Protein AF-A0A8T4L9F0-F1 (afdb_monomer_lite)

Radius of gyration: 30.94 Å; chains: 1; bounding box: 92×35×83 Å

Foldseek 3Di:
DVVVVVVVVVVVVVVVVPPPDPVVVVVVPVPCDVVVVVVVQPPDPDDDPPWDDDRSHTAGDPPNPRDHVVVVVDPDDPPPPPDPDPDPPPPPDPPPDDLLNQFDWQDLVRCVQQADPPDDPDRFPTKTKRPQDPCVPHQVQFFPQWGKDFCQDLPFLFFGKIKTFHWDDQPDQDDDPAQPDDPVRRGGGPQWDWDPVQFFRGAPGPDDGTGGMTMIGGPPRCSPPDCSRPCVDPQKGWRRGPDRMTMITHD

Structure (mmCIF, N/CA/C/O backbone):
data_AF-A0A8T4L9F0-F1
#
_entry.id   AF-A0A8T4L9F0-F1
#
loop_
_atom_site.group_PDB
_atom_site.id
_atom_site.type_symbol
_atom_site.label_atom_id
_atom_site.label_alt_id
_atom_site.label_comp_id
_atom_site.label_asym_id
_atom_site.label_entity_id
_atom_site.label_seq_id
_atom_site.pdbx_PDB_ins_code
_atom_site.Cartn_x
_atom_site.Cartn_y
_atom_site.Cartn_z
_atom_site.occupancy
_atom_site.B_iso_or_equiv
_atom_site.auth_seq_id
_atom_site.auth_comp_id
_atom_site.auth_asym_id
_atom_site.auth_atom_id
_atom_site.pdbx_PDB_model_num
ATOM 1 N N . MET A 1 1 ? 10.392 20.714 58.424 1.00 58.84 1 MET A N 1
ATOM 2 C CA . MET A 1 1 ? 10.832 19.542 57.625 1.00 58.84 1 MET A CA 1
ATOM 3 C C . MET A 1 1 ? 9.994 18.275 57.848 1.00 58.84 1 MET A C 1
ATOM 5 O O . MET A 1 1 ? 9.667 17.643 56.859 1.00 58.84 1 MET A O 1
ATOM 9 N N . LYS A 1 2 ? 9.561 17.915 59.072 1.00 61.78 2 LYS A N 1
ATOM 10 C CA . LYS A 1 2 ? 8.758 16.688 59.313 1.00 61.78 2 LYS A CA 1
ATOM 11 C C . LYS A 1 2 ? 7.374 16.626 58.626 1.00 61.78 2 LYS A C 1
ATOM 13 O O . LYS A 1 2 ? 6.950 15.537 58.265 1.00 61.78 2 LYS A O 1
ATOM 18 N N . GLN A 1 3 ? 6.690 17.753 58.398 1.00 66.44 3 GLN A N 1
ATOM 19 C CA . GLN A 1 3 ? 5.348 17.763 57.776 1.00 66.44 3 GLN A CA 1
ATOM 20 C C . GLN A 1 3 ? 5.339 17.428 56.274 1.00 66.44 3 GLN A C 1
ATOM 22 O O . GLN A 1 3 ? 4.392 16.816 55.795 1.00 66.44 3 GLN A O 1
ATOM 27 N N . TRP A 1 4 ? 6.400 17.764 55.537 1.00 82.50 4 TRP A N 1
ATOM 28 C CA . TRP A 1 4 ? 6.460 17.534 54.087 1.00 82.50 4 TRP A CA 1
ATOM 29 C C . TRP A 1 4 ? 6.700 16.062 53.723 1.00 82.50 4 TRP A C 1
ATOM 31 O O . TRP A 1 4 ? 6.259 15.605 52.674 1.00 82.50 4 TRP A O 1
ATOM 41 N N . VAL A 1 5 ? 7.321 15.295 54.626 1.00 81.62 5 VAL A N 1
ATOM 42 C CA . VAL A 1 5 ? 7.576 13.858 54.431 1.00 81.62 5 VAL A CA 1
ATOM 43 C C . VAL A 1 5 ? 6.277 13.047 54.485 1.00 81.62 5 VAL A C 1
ATOM 45 O O . VAL A 1 5 ? 6.096 12.127 53.693 1.00 81.62 5 VAL A O 1
ATOM 48 N N . ALA A 1 6 ? 5.339 13.415 55.365 1.00 81.50 6 ALA A N 1
ATOM 49 C CA . ALA A 1 6 ? 4.055 12.721 55.484 1.00 81.50 6 ALA A CA 1
ATOM 50 C C . ALA A 1 6 ? 3.149 12.952 54.261 1.00 81.50 6 ALA A C 1
ATOM 52 O O . ALA A 1 6 ? 2.509 12.018 53.784 1.00 81.50 6 ALA A O 1
ATOM 53 N N . VAL A 1 7 ? 3.141 14.175 53.717 1.00 86.44 7 VAL A N 1
ATOM 54 C CA . VAL A 1 7 ? 2.370 14.503 52.505 1.00 86.44 7 VAL A CA 1
ATOM 55 C C . VAL A 1 7 ? 2.953 13.792 51.283 1.00 86.44 7 VAL A C 1
ATOM 57 O O . VAL A 1 7 ? 2.203 13.223 50.494 1.00 86.44 7 VAL A O 1
ATOM 60 N N . GLY A 1 8 ? 4.285 13.742 51.164 1.00 86.12 8 GLY A N 1
ATOM 61 C CA . GLY A 1 8 ? 4.954 13.022 50.077 1.00 86.12 8 GLY A CA 1
ATOM 62 C C . GLY A 1 8 ? 4.639 11.524 50.065 1.00 86.12 8 GLY A C 1
ATOM 63 O O . GLY A 1 8 ? 4.362 10.967 49.005 1.00 86.12 8 GLY A O 1
ATOM 64 N N . LEU A 1 9 ? 4.606 10.877 51.235 1.00 85.31 9 LEU A N 1
ATOM 65 C CA . LEU A 1 9 ? 4.303 9.447 51.336 1.00 85.31 9 LEU A CA 1
ATOM 66 C C . LEU A 1 9 ? 2.839 9.133 50.976 1.00 85.31 9 LEU A C 1
ATOM 68 O O . LEU A 1 9 ? 2.567 8.124 50.332 1.00 85.31 9 LEU A O 1
ATOM 72 N N . LEU A 1 10 ? 1.898 10.006 51.352 1.00 83.44 10 LEU A N 1
ATOM 73 C CA . LEU A 1 10 ? 0.474 9.804 51.077 1.00 83.44 10 LEU A CA 1
ATOM 74 C C . LEU A 1 10 ? 0.148 9.960 49.583 1.00 83.44 10 LEU A C 1
ATOM 76 O O . LEU A 1 10 ? -0.609 9.162 49.036 1.00 83.44 10 LEU A O 1
ATOM 80 N N . VAL A 1 11 ? 0.774 10.926 48.902 1.00 81.56 11 VAL A N 1
ATOM 81 C CA . VAL A 1 11 ? 0.642 11.089 47.443 1.00 81.56 11 VAL A CA 1
ATOM 82 C C . VAL A 1 11 ? 1.241 9.890 46.704 1.00 81.56 11 VAL A C 1
ATOM 84 O O . VAL A 1 11 ? 0.643 9.400 45.749 1.00 81.56 11 VAL A O 1
ATOM 87 N N . LEU A 1 12 ? 2.368 9.353 47.184 1.00 80.19 12 LEU A N 1
ATOM 88 C CA . LEU A 1 12 ? 2.993 8.163 46.606 1.00 80.19 12 LEU A CA 1
ATOM 89 C C . LEU A 1 12 ? 2.055 6.939 46.666 1.00 80.19 12 LEU A C 1
ATOM 91 O O . LEU A 1 12 ? 1.904 6.232 45.674 1.00 80.19 12 LEU A O 1
ATOM 95 N N . VAL A 1 13 ? 1.366 6.716 47.791 1.00 79.75 13 VAL A N 1
ATOM 96 C CA . VAL A 1 13 ? 0.426 5.588 47.958 1.00 79.75 13 VAL A CA 1
ATOM 97 C C . VAL A 1 13 ? -0.796 5.707 47.036 1.00 79.75 13 VAL A C 1
ATOM 99 O O . VAL A 1 13 ? -1.252 4.696 46.499 1.00 79.75 13 VAL A O 1
ATOM 102 N N . VAL A 1 14 ? -1.300 6.922 46.790 1.00 76.31 14 VAL A N 1
ATOM 103 C CA . VAL A 1 14 ? -2.421 7.149 45.856 1.00 76.31 14 VAL A CA 1
ATOM 104 C C . VAL A 1 14 ? -2.002 6.872 44.408 1.00 76.31 14 VAL A C 1
ATOM 106 O O . VAL A 1 14 ? -2.760 6.251 43.667 1.00 76.31 14 VAL A O 1
ATOM 109 N N . VAL A 1 15 ? -0.777 7.246 44.019 1.00 72.56 15 VAL A N 1
ATOM 110 C CA . VAL A 1 15 ? -0.252 6.982 42.666 1.00 72.56 15 VAL A CA 1
ATOM 111 C C . VAL A 1 15 ? 0.002 5.486 42.440 1.00 72.56 15 VAL A C 1
ATOM 113 O O . VAL A 1 15 ? -0.321 4.974 41.372 1.00 72.56 15 VAL A O 1
ATOM 116 N N . PHE A 1 16 ? 0.488 4.748 43.446 1.00 66.69 16 PHE A N 1
ATOM 117 C CA . PHE A 1 16 ? 0.688 3.296 43.321 1.00 66.69 16 PHE A CA 1
ATOM 118 C C . PHE A 1 16 ? -0.612 2.475 43.383 1.00 66.69 16 PHE A C 1
ATOM 120 O O . PHE A 1 16 ? -0.648 1.365 42.856 1.00 66.69 16 PHE A O 1
ATOM 127 N N . SER A 1 17 ? -1.695 3.011 43.955 1.00 67.31 17 SER A N 1
ATOM 128 C CA . SER A 1 17 ? -2.994 2.317 44.020 1.00 67.31 17 SER A CA 1
ATOM 129 C C . SER A 1 17 ? -3.840 2.464 42.741 1.00 67.31 17 SER A C 1
ATOM 131 O O . SER A 1 17 ? -4.848 1.778 42.595 1.00 67.31 17 SER A O 1
ATOM 133 N N . GLY A 1 18 ? -3.439 3.336 41.806 1.00 58.41 18 GLY A N 1
ATOM 134 C CA . GLY A 1 18 ? -4.152 3.610 40.549 1.00 58.41 18 GLY A CA 1
ATOM 135 C C . GLY A 1 18 ? -3.811 2.689 39.368 1.00 58.41 18 GLY A C 1
ATOM 136 O O . GLY A 1 18 ? -4.425 2.819 38.314 1.00 58.41 18 GLY A O 1
ATOM 137 N N . CYS A 1 19 ? -2.874 1.748 39.520 1.00 64.12 19 CYS A N 1
ATOM 138 C CA . CYS A 1 19 ? -2.467 0.806 38.462 1.00 64.12 19 CYS A CA 1
ATOM 139 C C . CYS A 1 19 ? -3.202 -0.550 38.524 1.00 64.12 19 CYS A C 1
ATOM 141 O O . CYS A 1 19 ? -2.641 -1.579 38.147 1.00 64.12 19 CYS A O 1
ATOM 143 N N . LEU A 1 20 ? -4.444 -0.585 39.015 1.00 54.84 20 LEU A N 1
ATOM 144 C CA . LEU A 1 20 ? -5.273 -1.792 38.976 1.00 54.84 20 LEU A CA 1
ATOM 145 C C . LEU A 1 20 ? -5.986 -1.910 37.613 1.00 54.84 20 LEU A C 1
ATOM 147 O O . LEU A 1 20 ? -6.993 -1.255 37.370 1.00 54.84 20 LEU A O 1
ATOM 151 N N . ASP A 1 21 ? -5.453 -2.783 36.750 1.00 60.03 21 ASP A N 1
ATOM 152 C CA . ASP A 1 21 ? -6.197 -3.629 35.793 1.00 60.03 21 ASP A CA 1
ATOM 153 C C . ASP A 1 21 ? -7.186 -2.934 34.814 1.00 60.03 21 ASP A C 1
ATOM 155 O O . ASP A 1 21 ? -8.284 -3.434 34.547 1.00 60.03 21 ASP A O 1
ATOM 159 N N . VAL A 1 22 ? -6.795 -1.821 34.183 1.00 60.41 22 VAL A N 1
ATOM 160 C CA . VAL A 1 22 ? -7.568 -1.224 33.064 1.00 60.41 22 VAL A CA 1
ATOM 161 C C . VAL A 1 22 ? -7.724 -2.169 31.857 1.00 60.41 22 VAL A C 1
ATOM 163 O O . VAL A 1 22 ? -8.730 -2.102 31.149 1.00 60.41 22 VAL A O 1
ATOM 166 N N . ASP A 1 23 ? -6.810 -3.128 31.676 1.00 60.03 23 ASP A N 1
ATOM 167 C CA . ASP A 1 23 ? -6.865 -4.132 30.601 1.00 60.03 23 ASP A CA 1
ATOM 168 C C . ASP A 1 23 ? -8.029 -5.130 30.740 1.00 60.03 23 ASP A C 1
ATOM 170 O O . ASP A 1 23 ? -8.500 -5.691 29.746 1.00 60.03 23 ASP A O 1
ATOM 174 N N . LYS A 1 24 ? -8.554 -5.346 31.954 1.00 57.75 24 LYS A N 1
ATOM 175 C CA . LYS A 1 24 ? -9.701 -6.249 32.164 1.00 57.75 24 LYS A CA 1
ATOM 176 C C . LYS A 1 24 ? -11.043 -5.578 31.887 1.00 57.75 24 LYS A C 1
ATOM 178 O O . LYS A 1 24 ? -11.965 -6.257 31.439 1.00 57.75 24 LYS A O 1
ATOM 183 N N . ALA A 1 25 ? -11.154 -4.267 32.102 1.00 58.00 25 ALA A N 1
ATOM 184 C CA . ALA A 1 25 ? -12.390 -3.527 31.847 1.00 58.00 25 ALA A CA 1
ATOM 185 C C . ALA A 1 25 ? -12.642 -3.310 30.343 1.00 58.00 25 ALA A C 1
ATOM 187 O O . ALA A 1 25 ? -13.787 -3.364 29.894 1.00 58.00 25 ALA A O 1
ATOM 188 N N . LEU A 1 26 ? -11.585 -3.140 29.539 1.00 55.91 26 LEU A N 1
ATOM 189 C CA . LEU A 1 26 ? -11.718 -2.885 28.099 1.00 55.91 26 LEU A CA 1
ATOM 190 C C . LEU A 1 26 ? -12.111 -4.139 27.289 1.00 55.91 26 LEU A C 1
ATOM 192 O O . LEU A 1 26 ? -12.730 -4.031 26.231 1.00 55.91 26 LEU A O 1
ATOM 196 N N . LYS A 1 27 ? -11.829 -5.342 27.809 1.00 55.03 27 LYS A N 1
ATOM 197 C CA . LYS A 1 27 ? -12.133 -6.626 27.150 1.00 55.03 27 LYS A CA 1
ATOM 198 C C . LYS A 1 27 ? -13.634 -6.946 27.057 1.00 55.03 27 LYS A C 1
ATOM 200 O O . LYS A 1 27 ? -14.022 -7.831 26.303 1.00 55.03 27 LYS A O 1
ATOM 205 N N . ILE A 1 28 ? -14.483 -6.232 27.798 1.00 59.56 28 ILE A N 1
ATOM 206 C CA . ILE A 1 28 ? -15.937 -6.457 27.796 1.00 59.56 28 ILE A CA 1
ATOM 207 C C . ILE A 1 28 ? -16.609 -5.800 26.576 1.00 59.56 28 ILE A C 1
ATOM 209 O O . ILE A 1 28 ? -17.645 -6.277 26.124 1.00 59.56 28 ILE A O 1
ATOM 213 N N . ILE A 1 29 ? -16.015 -4.752 25.992 1.00 58.91 29 ILE A N 1
ATOM 214 C CA . ILE A 1 29 ? -16.649 -3.980 24.906 1.00 58.91 29 ILE A CA 1
ATOM 215 C C . ILE A 1 29 ? -16.264 -4.517 23.516 1.00 58.91 29 ILE A C 1
ATOM 217 O O . ILE A 1 29 ? -17.073 -4.480 22.595 1.00 58.91 29 ILE A O 1
ATOM 221 N N . SER A 1 30 ? -15.072 -5.098 23.358 1.00 60.50 30 SER A N 1
ATOM 222 C CA . SER A 1 30 ? -14.595 -5.646 22.075 1.00 60.50 30 SER A CA 1
ATOM 223 C C . SER A 1 30 ? -15.119 -7.050 21.740 1.00 60.50 30 SER A C 1
ATOM 225 O O . SER A 1 30 ? -14.813 -7.582 20.676 1.00 60.50 30 SER A O 1
ATOM 227 N N . GLY A 1 31 ? -15.912 -7.656 22.630 1.00 58.31 31 GLY A N 1
ATOM 228 C CA . GLY A 1 31 ? -16.513 -8.978 22.432 1.00 58.31 31 GLY A CA 1
ATOM 229 C C . GLY A 1 31 ? -17.863 -8.977 21.708 1.00 58.31 31 GLY A C 1
ATOM 230 O O . GLY A 1 31 ? -18.417 -10.052 21.494 1.00 58.31 31 GLY A O 1
ATOM 231 N N . VAL A 1 32 ? -18.409 -7.810 21.344 1.00 63.47 32 VAL A N 1
ATOM 232 C CA . VAL A 1 32 ? -19.666 -7.735 20.584 1.00 63.47 32 VAL A CA 1
ATOM 233 C C . VAL A 1 32 ? -19.371 -8.054 19.121 1.00 63.47 32 VAL A C 1
ATOM 235 O O . VAL A 1 32 ? -18.914 -7.212 18.356 1.00 63.47 32 VAL A O 1
ATOM 238 N N . SER A 1 33 ? -19.604 -9.309 18.752 1.00 70.31 33 SER A N 1
ATOM 239 C CA . SER A 1 33 ? -19.525 -9.803 17.378 1.00 70.31 33 SER A CA 1
ATOM 240 C C . SER A 1 33 ? -20.600 -9.139 16.507 1.00 70.31 33 SER A C 1
ATOM 242 O O . SER A 1 33 ? -21.734 -8.965 16.956 1.00 70.31 33 SER A O 1
ATOM 244 N N . ASP A 1 34 ? -20.310 -8.860 15.231 1.00 71.31 34 ASP A N 1
ATOM 245 C CA . ASP A 1 34 ? -21.313 -8.409 14.240 1.00 71.31 34 ASP A CA 1
ATOM 246 C C . ASP A 1 34 ? -22.525 -9.357 14.146 1.00 71.31 34 ASP A C 1
ATOM 248 O O . ASP A 1 34 ? -23.635 -8.975 13.759 1.00 71.31 34 ASP A O 1
ATOM 252 N N . THR A 1 35 ? -22.334 -10.611 14.560 1.00 70.50 35 THR A N 1
ATOM 253 C CA . THR A 1 35 ? -23.393 -11.620 14.660 1.00 70.50 35 THR A CA 1
ATOM 254 C C . THR A 1 35 ? -24.406 -11.282 15.763 1.00 70.50 35 THR A C 1
ATOM 256 O O . THR A 1 35 ? -25.602 -11.529 15.598 1.00 70.50 35 THR A O 1
ATOM 259 N N . ASP A 1 36 ? -23.965 -10.655 16.857 1.00 71.38 36 ASP A N 1
ATOM 260 C CA . ASP A 1 36 ? -24.835 -10.208 17.949 1.00 71.38 36 ASP A CA 1
ATOM 261 C C . ASP A 1 36 ? -25.560 -8.900 17.607 1.00 71.38 36 ASP A C 1
ATOM 263 O O . ASP A 1 36 ? -26.723 -8.736 17.972 1.00 71.38 36 ASP A O 1
ATOM 267 N N . VAL A 1 37 ? -24.962 -8.019 16.796 1.00 71.75 37 VAL A N 1
ATOM 268 C CA . VAL A 1 37 ? -25.650 -6.823 16.270 1.00 71.75 37 VAL A CA 1
ATOM 269 C C . VAL A 1 37 ? -26.784 -7.215 15.310 1.00 71.75 37 VAL A C 1
ATOM 271 O O . VAL A 1 37 ? -27.884 -6.655 15.378 1.00 71.75 37 VAL A O 1
ATOM 274 N N . LYS A 1 38 ? -26.584 -8.242 14.468 1.00 70.12 38 LYS A N 1
ATOM 275 C CA . LYS A 1 38 ? -27.662 -8.835 13.651 1.00 70.12 38 LYS A CA 1
ATOM 276 C C . LYS A 1 38 ? -28.733 -9.524 14.499 1.00 70.12 38 LYS A C 1
ATOM 278 O O . LYS A 1 38 ? -29.914 -9.419 14.173 1.00 70.12 38 LYS A O 1
ATOM 283 N N . ARG A 1 39 ? -28.377 -10.175 15.613 1.00 67.12 39 ARG A N 1
ATOM 284 C CA . ARG A 1 39 ? -29.365 -10.723 16.564 1.00 67.12 39 ARG A CA 1
ATOM 285 C C . ARG A 1 39 ? -30.175 -9.640 17.273 1.00 67.12 39 ARG A C 1
ATOM 287 O O . ARG A 1 39 ? -31.370 -9.833 17.429 1.00 67.12 39 ARG A O 1
ATOM 294 N N . ILE A 1 40 ? -29.575 -8.513 17.658 1.00 68.62 40 ILE A N 1
ATOM 295 C CA . ILE A 1 40 ? -30.288 -7.424 18.351 1.00 68.62 40 ILE A CA 1
ATOM 296 C C . ILE A 1 40 ? -31.166 -6.618 17.375 1.00 68.62 40 ILE A C 1
ATOM 298 O O . ILE A 1 40 ? -32.288 -6.267 17.716 1.00 68.62 40 ILE A O 1
ATOM 302 N N . SER A 1 41 ? -30.726 -6.389 16.134 1.00 64.25 41 SER A N 1
ATOM 303 C CA . SER A 1 41 ? -31.546 -5.711 15.104 1.00 64.25 41 SER A CA 1
ATOM 304 C C . SER A 1 41 ? -32.667 -6.588 14.529 1.00 64.25 41 SER A C 1
ATOM 306 O O . SER A 1 41 ? -33.691 -6.085 14.064 1.00 64.25 41 SER A O 1
ATOM 308 N N . SER A 1 42 ? -32.505 -7.912 14.585 1.00 61.69 42 SER A N 1
ATOM 309 C CA . SER A 1 42 ? -33.571 -8.875 14.290 1.00 61.69 42 SER A CA 1
ATOM 310 C C . SER A 1 42 ? -34.410 -9.241 15.515 1.00 61.69 42 SER A C 1
ATOM 312 O O . SER A 1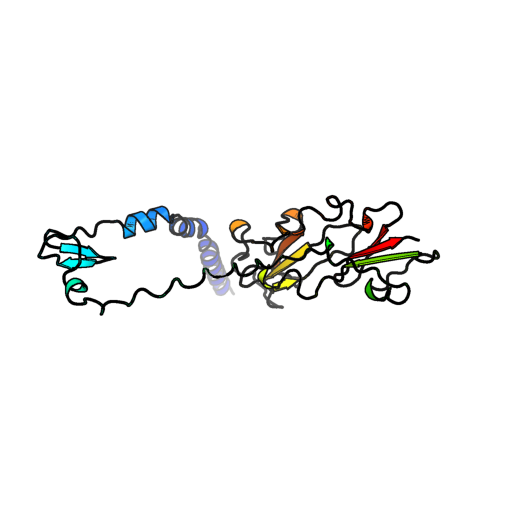 42 ? -35.423 -9.925 15.346 1.00 61.69 42 SER A O 1
ATOM 314 N N . ALA A 1 43 ? -34.047 -8.758 16.714 1.00 62.34 43 ALA A N 1
ATOM 315 C CA . ALA A 1 43 ? -34.806 -8.966 17.938 1.00 62.34 43 ALA A CA 1
ATOM 316 C C . ALA A 1 43 ? -36.100 -8.137 17.918 1.00 62.34 43 ALA A C 1
ATOM 318 O O . ALA A 1 43 ? -36.233 -7.087 18.534 1.00 62.34 43 ALA A O 1
ATOM 319 N N . VAL A 1 44 ? -37.061 -8.706 17.196 1.00 66.31 44 VAL A N 1
ATOM 320 C CA . VAL A 1 44 ? -38.469 -8.799 17.568 1.00 66.31 44 VAL A CA 1
ATOM 321 C C . VAL A 1 44 ? -39.222 -7.470 17.577 1.00 66.31 44 VAL A C 1
ATOM 323 O O . VAL A 1 44 ? -39.854 -7.087 18.555 1.00 66.31 44 VAL A O 1
ATOM 326 N N . ILE A 1 45 ? -39.251 -6.806 16.423 1.00 85.12 45 ILE A N 1
ATOM 327 C CA . ILE A 1 45 ? -40.448 -6.041 16.059 1.00 85.12 45 ILE A CA 1
ATOM 328 C C . ILE A 1 45 ? -41.430 -7.055 15.471 1.00 85.12 45 ILE A C 1
ATOM 330 O O . ILE A 1 45 ? -41.351 -7.395 14.288 1.00 85.12 45 ILE A O 1
ATOM 334 N N . THR A 1 46 ? -42.286 -7.602 16.333 1.00 92.56 46 THR A N 1
ATOM 335 C CA . THR A 1 46 ? -43.448 -8.395 15.923 1.00 92.56 46 THR A CA 1
ATOM 336 C C . THR A 1 46 ? -44.586 -7.425 15.663 1.00 92.56 46 THR A C 1
ATOM 338 O O . THR A 1 46 ? -44.972 -6.674 16.555 1.00 92.56 46 THR A O 1
ATOM 341 N N . CYS A 1 47 ? -45.093 -7.417 14.437 1.00 94.31 47 CYS A N 1
ATOM 342 C CA . CYS A 1 47 ? -46.278 -6.654 14.081 1.00 94.31 47 CYS A CA 1
ATOM 343 C C . CYS A 1 47 ? -47.480 -7.595 14.161 1.00 94.31 47 CYS A C 1
ATOM 345 O O . CYS A 1 47 ? -47.483 -8.637 13.504 1.00 94.31 47 CYS A O 1
ATOM 347 N N . ASP A 1 48 ? -48.468 -7.255 14.985 1.00 96.69 48 ASP A N 1
ATOM 348 C CA . ASP A 1 48 ? -49.735 -7.981 15.010 1.00 96.69 48 ASP A CA 1
ATOM 349 C C . ASP A 1 48 ? -50.545 -7.630 13.761 1.00 96.69 48 ASP A C 1
ATOM 351 O O . ASP A 1 48 ? -50.559 -6.479 13.317 1.00 96.69 48 ASP A O 1
ATOM 355 N N . ALA A 1 49 ? -51.242 -8.612 13.188 1.00 94.62 49 ALA A N 1
ATOM 356 C CA . ALA A 1 49 ? -52.135 -8.365 12.059 1.00 94.62 49 ALA A CA 1
ATOM 357 C C . ALA A 1 49 ? -53.162 -7.264 12.419 1.00 94.62 49 ALA A C 1
ATOM 359 O O . ALA A 1 49 ? -53.707 -7.295 13.527 1.00 94.62 49 ALA A O 1
ATOM 360 N N . PRO A 1 50 ? -53.457 -6.300 11.521 1.00 95.56 50 PRO A N 1
ATOM 361 C CA . PRO A 1 50 ? -53.123 -6.243 10.089 1.00 95.56 50 PRO A CA 1
ATOM 362 C C . PRO A 1 50 ? -51.813 -5.499 9.752 1.00 95.56 50 PRO A C 1
ATOM 364 O O . PRO A 1 50 ? -51.693 -4.925 8.677 1.00 95.56 50 PRO A O 1
ATOM 367 N N . TYR A 1 51 ? -50.838 -5.438 10.658 1.00 96.75 51 TYR A N 1
ATOM 368 C CA . TYR A 1 51 ? -49.577 -4.743 10.404 1.00 96.75 51 TYR A CA 1
ATOM 369 C C . TYR A 1 51 ? -48.469 -5.707 9.953 1.00 96.75 51 TYR A C 1
ATOM 371 O O . TYR A 1 51 ? -48.329 -6.809 10.482 1.00 96.75 51 TYR A O 1
ATOM 379 N N . ILE A 1 52 ? -47.633 -5.268 9.013 1.00 95.19 52 ILE A N 1
ATOM 380 C CA . ILE A 1 52 ? -46.461 -5.985 8.495 1.00 95.19 52 ILE A CA 1
ATOM 381 C C . ILE A 1 52 ? -45.167 -5.246 8.841 1.00 95.19 52 ILE A C 1
ATOM 383 O O . ILE A 1 52 ? -45.156 -4.036 9.068 1.00 95.19 52 ILE A O 1
ATOM 387 N N . LYS A 1 53 ? -44.045 -5.968 8.866 1.00 93.56 53 LYS A N 1
ATOM 388 C CA . LYS A 1 53 ? -42.728 -5.377 9.123 1.00 93.56 53 LYS A CA 1
ATOM 389 C C . LYS A 1 53 ? -42.201 -4.677 7.869 1.00 93.56 53 LYS A C 1
ATOM 391 O O . LYS A 1 53 ? -41.975 -5.334 6.856 1.00 93.56 53 LYS A O 1
ATOM 396 N N . PHE A 1 54 ? -41.912 -3.383 7.975 1.00 91.12 54 PHE A N 1
ATOM 397 C CA . PHE A 1 54 ? -41.272 -2.589 6.928 1.00 91.12 54 PHE A CA 1
ATOM 398 C C . PHE A 1 54 ? -40.047 -1.871 7.511 1.00 91.12 54 PHE A C 1
ATOM 400 O O . PHE A 1 54 ? -40.159 -0.965 8.335 1.00 91.12 54 PHE A O 1
ATOM 407 N N . GLY A 1 55 ? -38.845 -2.330 7.151 1.00 87.62 55 GLY A N 1
ATOM 408 C CA . GLY A 1 55 ? -37.597 -1.841 7.746 1.00 87.62 55 GLY A CA 1
ATOM 409 C C . GLY A 1 55 ? -37.530 -2.080 9.263 1.00 87.62 55 GLY A C 1
ATOM 410 O O . GLY A 1 55 ? -37.476 -3.226 9.719 1.00 87.62 55 GLY A O 1
ATOM 411 N N . ALA A 1 56 ? -37.516 -0.986 10.030 1.00 88.56 56 ALA A N 1
ATOM 412 C CA . ALA A 1 56 ? -37.449 -0.973 11.494 1.00 88.56 56 ALA A CA 1
ATOM 413 C C . ALA A 1 56 ? -38.777 -0.555 12.167 1.00 88.56 56 ALA A C 1
ATOM 415 O O . ALA A 1 56 ? -38.772 -0.174 13.335 1.00 88.56 56 ALA A O 1
ATOM 416 N N . SER A 1 57 ? -39.907 -0.602 11.453 1.00 91.88 57 SER A N 1
ATOM 417 C CA . SER A 1 57 ? -41.236 -0.267 11.984 1.00 91.88 57 SER A CA 1
ATOM 418 C C . SER A 1 57 ? -42.334 -1.200 11.446 1.00 91.88 57 SER A C 1
ATOM 420 O O . SER A 1 57 ? -42.095 -2.036 10.569 1.00 91.88 57 SER A O 1
ATOM 422 N N . CYS A 1 58 ? -43.538 -1.092 12.016 1.00 95.62 58 CYS A N 1
ATOM 423 C CA . CYS A 1 58 ? -44.735 -1.783 11.538 1.00 95.62 58 CYS A CA 1
ATOM 424 C C . CYS A 1 58 ? -45.547 -0.859 10.626 1.00 95.62 58 CYS A C 1
ATOM 426 O O . CYS A 1 58 ? -45.835 0.276 11.008 1.00 95.62 58 CYS A O 1
ATOM 428 N N . CYS A 1 59 ? -45.946 -1.352 9.457 1.00 96.50 59 CYS A N 1
ATOM 429 C CA . CYS A 1 59 ? -46.845 -0.662 8.539 1.00 96.50 59 CYS A CA 1
ATOM 430 C C . CYS A 1 59 ? -48.183 -1.393 8.424 1.00 96.50 59 CYS A C 1
ATOM 432 O O . CYS A 1 59 ? -48.227 -2.612 8.520 1.00 96.50 59 CYS A O 1
ATOM 434 N N . LEU A 1 60 ? -49.268 -0.644 8.243 1.00 96.88 60 LEU A N 1
ATOM 435 C CA . LEU A 1 60 ? -50.604 -1.178 8.015 1.00 96.88 60 LEU A CA 1
ATOM 436 C C . LEU A 1 60 ? -50.714 -1.822 6.622 1.00 96.88 60 LEU A C 1
ATOM 438 O O . LEU A 1 60 ? -50.321 -1.202 5.640 1.00 96.88 60 LEU A O 1
ATOM 442 N N . ASP A 1 61 ? -51.271 -3.028 6.570 1.00 96.62 61 ASP A N 1
ATOM 443 C CA . ASP A 1 61 ? -51.587 -3.801 5.365 1.00 96.62 61 ASP A CA 1
ATOM 444 C C . ASP A 1 61 ? -53.053 -4.251 5.476 1.00 96.62 61 ASP A C 1
ATOM 446 O O . ASP A 1 61 ? -53.376 -5.331 5.985 1.00 96.62 61 ASP A O 1
ATOM 450 N N . LYS A 1 62 ? -53.985 -3.363 5.104 1.00 95.81 62 LYS A N 1
ATOM 451 C CA . LYS A 1 62 ? -55.428 -3.605 5.292 1.00 95.81 62 LYS A CA 1
ATOM 452 C C . LYS A 1 62 ? -55.942 -4.765 4.453 1.00 95.81 62 LYS A C 1
ATOM 454 O O . LYS A 1 62 ? -56.944 -5.376 4.831 1.00 95.81 62 LYS A O 1
ATOM 459 N N . ASN A 1 63 ? -55.326 -5.019 3.303 1.00 94.31 63 ASN A N 1
ATOM 460 C CA . ASN A 1 63 ? -55.776 -6.020 2.339 1.00 94.31 63 ASN A CA 1
ATOM 461 C C . ASN A 1 63 ? -54.978 -7.340 2.418 1.00 94.31 63 ASN A C 1
ATOM 463 O O . ASN A 1 63 ? -55.289 -8.274 1.678 1.00 94.31 63 ASN A O 1
ATOM 467 N N . ALA A 1 64 ? -54.034 -7.445 3.361 1.00 94.75 64 ALA A N 1
ATOM 468 C CA . ALA A 1 64 ? -53.192 -8.610 3.628 1.00 94.75 64 ALA A CA 1
ATOM 469 C C . ALA A 1 64 ? -52.340 -9.057 2.424 1.00 94.75 64 ALA A C 1
ATOM 471 O O . ALA A 1 64 ? -52.063 -10.253 2.261 1.00 94.75 64 ALA A O 1
ATOM 472 N N . ASN A 1 65 ? -51.929 -8.122 1.563 1.00 94.12 65 ASN A N 1
ATOM 473 C CA . ASN A 1 65 ? -51.117 -8.415 0.381 1.00 94.12 65 ASN A CA 1
ATOM 474 C C . ASN A 1 65 ? -49.599 -8.324 0.633 1.00 94.12 65 ASN A C 1
ATOM 476 O O . ASN A 1 65 ? -48.811 -8.593 -0.276 1.00 94.12 65 ASN A O 1
ATOM 480 N N . LYS A 1 66 ? -49.191 -8.026 1.873 1.00 94.06 66 LYS A N 1
ATOM 481 C CA . LYS A 1 66 ? -47.807 -7.824 2.326 1.00 94.06 66 LYS A CA 1
ATOM 482 C C . LYS A 1 66 ? -47.128 -6.587 1.735 1.00 94.06 66 LYS A C 1
ATOM 484 O O . LYS A 1 66 ? -45.898 -6.533 1.695 1.00 94.06 66 LYS A O 1
ATOM 489 N N . ILE A 1 67 ? -47.912 -5.601 1.315 1.00 92.19 67 ILE A N 1
ATOM 490 C CA . ILE A 1 67 ? -47.468 -4.277 0.888 1.00 92.19 67 ILE A CA 1
ATOM 491 C C . ILE A 1 67 ? -47.997 -3.270 1.911 1.00 92.19 67 ILE A C 1
ATOM 493 O O . ILE A 1 67 ? -49.074 -3.416 2.475 1.00 92.19 67 ILE A O 1
ATOM 497 N N . CYS A 1 68 ? -47.185 -2.269 2.218 1.00 94.50 68 CYS A N 1
ATOM 498 C CA . CYS A 1 68 ? -47.573 -1.199 3.119 1.00 94.50 68 CYS A CA 1
ATOM 499 C C . CYS A 1 68 ? -48.643 -0.336 2.423 1.00 94.50 68 CYS A C 1
ATOM 501 O O . CYS A 1 68 ? -48.380 0.172 1.338 1.00 94.50 68 CYS A O 1
ATOM 503 N N . ASP A 1 69 ? -49.821 -0.127 3.028 1.00 92.19 69 ASP A N 1
ATOM 504 C CA . ASP A 1 69 ? -50.937 0.643 2.431 1.00 92.19 69 ASP A CA 1
ATOM 505 C C . ASP A 1 69 ? -50.501 2.050 1.959 1.00 92.19 69 ASP A C 1
ATOM 507 O O . ASP A 1 69 ? -51.087 2.628 1.042 1.00 92.19 69 ASP A O 1
ATOM 511 N N . VAL A 1 70 ? -49.471 2.630 2.596 1.00 89.00 70 VAL A N 1
ATOM 512 C CA . VAL A 1 70 ? -48.909 3.938 2.211 1.00 89.00 70 VAL A CA 1
ATOM 513 C C . VAL A 1 70 ? -48.256 3.909 0.824 1.00 89.00 70 VAL A C 1
ATOM 515 O O . VAL A 1 70 ? -48.264 4.923 0.129 1.00 89.00 70 VAL A O 1
ATOM 518 N N . ASP A 1 71 ? -47.738 2.750 0.416 1.00 87.25 71 ASP A N 1
ATOM 519 C CA . ASP A 1 71 ? -47.055 2.533 -0.858 1.00 87.25 71 ASP A CA 1
ATOM 520 C C . ASP A 1 71 ? -48.050 2.159 -1.970 1.00 87.25 71 ASP A C 1
ATOM 522 O O . ASP A 1 71 ? -47.763 2.355 -3.149 1.00 87.25 71 ASP A O 1
ATOM 526 N N . GLU A 1 72 ? -49.259 1.699 -1.623 1.00 84.94 72 GLU A N 1
ATOM 527 C CA . GLU A 1 72 ? -50.313 1.377 -2.599 1.00 84.94 72 GLU A CA 1
ATOM 528 C C . GLU A 1 72 ? -50.913 2.618 -3.280 1.00 84.94 72 GLU A C 1
ATOM 530 O O . GLU A 1 72 ? -51.473 2.532 -4.373 1.00 84.94 72 GLU A O 1
ATOM 535 N N . GLY A 1 73 ? -50.804 3.788 -2.643 1.00 75.81 73 GLY A N 1
ATOM 536 C CA . GLY A 1 73 ? -51.349 5.051 -3.151 1.00 75.81 73 GLY A CA 1
ATOM 537 C C . GLY A 1 73 ? -50.465 5.755 -4.181 1.00 75.81 73 GLY A C 1
ATOM 538 O O . GLY A 1 73 ? -50.923 6.678 -4.857 1.00 75.81 73 GLY A O 1
ATOM 539 N N . ALA A 1 74 ? -49.212 5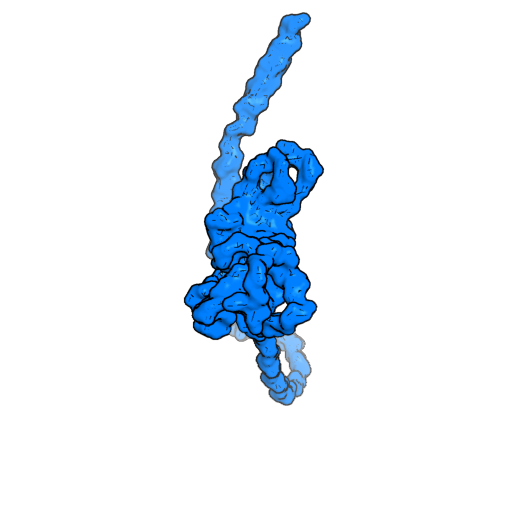.328 -4.324 1.00 60.69 74 ALA A N 1
ATOM 540 C CA . ALA A 1 74 ? -48.282 5.869 -5.297 1.00 60.69 74 ALA A CA 1
ATOM 541 C C . ALA A 1 74 ? -48.094 4.845 -6.411 1.00 60.69 74 ALA A C 1
ATOM 543 O O . ALA A 1 74 ? -47.069 4.178 -6.474 1.00 60.69 74 ALA A O 1
ATOM 544 N N . SER A 1 75 ? -49.067 4.728 -7.321 1.00 56.44 75 SER A N 1
ATOM 545 C CA . SER A 1 75 ? -48.745 4.175 -8.636 1.00 56.44 75 SER A CA 1
ATOM 546 C C . SER A 1 75 ? -47.738 5.145 -9.253 1.00 56.44 75 SER A C 1
ATOM 548 O O . SER A 1 75 ? -48.140 6.267 -9.589 1.00 56.44 75 SER A O 1
ATOM 550 N N . PRO A 1 76 ? -46.446 4.789 -9.400 1.00 63.69 76 PRO A N 1
ATOM 551 C CA . PRO A 1 76 ? -45.586 5.594 -10.242 1.00 63.69 76 PRO A CA 1
ATOM 552 C C . PRO A 1 76 ? -46.274 5.680 -11.615 1.00 63.69 76 PRO A C 1
ATOM 554 O O . PRO A 1 76 ? -46.907 4.702 -12.043 1.00 63.69 76 PRO A O 1
ATOM 557 N N . PRO A 1 77 ? -46.238 6.843 -12.293 1.00 65.56 77 PRO A N 1
ATOM 558 C CA . PRO A 1 77 ? -46.672 6.905 -13.682 1.00 65.56 77 PRO A CA 1
ATOM 559 C C . PRO A 1 77 ? -45.974 5.768 -14.438 1.00 65.56 77 PRO A C 1
ATOM 561 O O . PRO A 1 77 ? -44.834 5.461 -14.081 1.00 65.56 77 PRO A O 1
ATOM 564 N N . PRO A 1 78 ? -46.636 5.121 -15.416 1.00 59.53 78 PRO A N 1
ATOM 565 C CA . PRO A 1 78 ? -46.056 4.009 -16.156 1.00 59.53 78 PRO A CA 1
ATOM 566 C C . PRO A 1 78 ? -44.683 4.449 -16.645 1.00 59.53 78 PRO A C 1
ATOM 568 O O . PRO A 1 78 ? -44.568 5.316 -17.513 1.00 59.53 78 PRO A O 1
ATOM 571 N N . VAL A 1 79 ? -43.649 3.921 -15.992 1.00 53.59 79 VAL A N 1
ATOM 572 C CA . VAL A 1 79 ? -42.269 4.177 -16.357 1.00 53.59 79 VAL A CA 1
ATOM 573 C C . VAL A 1 79 ? -42.161 3.532 -17.720 1.00 53.59 79 VAL A C 1
ATOM 575 O O . VAL A 1 79 ? -42.240 2.310 -17.830 1.00 53.59 79 VAL A O 1
ATOM 578 N N . ALA A 1 80 ? -42.122 4.366 -18.761 1.00 54.19 80 ALA A N 1
ATOM 579 C CA . ALA A 1 80 ? -41.792 3.917 -20.097 1.00 54.19 80 ALA A CA 1
ATOM 580 C C . ALA A 1 80 ? -40.528 3.078 -19.947 1.00 54.19 80 ALA A C 1
ATOM 582 O O . ALA A 1 80 ? -39.527 3.587 -19.443 1.00 54.19 80 ALA A O 1
ATOM 583 N N . GLU A 1 81 ? -40.645 1.792 -20.272 1.00 52.78 81 GLU A N 1
ATOM 584 C CA . GLU A 1 81 ? -39.569 0.817 -20.189 1.00 52.78 81 GLU A CA 1
ATOM 585 C C . GLU A 1 81 ? -38.344 1.458 -20.856 1.00 52.78 81 GLU A C 1
ATOM 587 O O . GLU A 1 81 ? -38.395 1.739 -22.062 1.00 52.78 81 GLU A O 1
ATOM 592 N N . PRO A 1 82 ? -37.308 1.843 -20.083 1.00 53.97 82 PRO A N 1
ATOM 593 C CA . PRO A 1 82 ? -36.150 2.494 -20.657 1.00 53.97 82 PRO A CA 1
ATOM 594 C C . PRO A 1 82 ? -35.579 1.510 -21.664 1.00 53.97 82 PRO A C 1
ATOM 596 O O . PRO A 1 82 ? -35.384 0.337 -21.335 1.00 53.97 82 PRO A O 1
ATOM 599 N N . ALA A 1 83 ? -35.361 1.971 -22.899 1.00 65.69 83 ALA A N 1
ATOM 600 C CA . ALA A 1 83 ? -34.593 1.206 -23.870 1.00 65.69 83 ALA A CA 1
ATOM 601 C C . ALA A 1 83 ? -33.356 0.652 -23.148 1.00 65.69 83 ALA A C 1
ATOM 603 O O . ALA A 1 83 ? -32.758 1.429 -22.397 1.00 65.69 83 ALA A O 1
ATOM 604 N N . PRO A 1 84 ? -33.034 -0.650 -23.308 1.00 62.03 84 PRO A N 1
ATOM 605 C CA . PRO A 1 84 ? -32.019 -1.328 -22.515 1.00 62.03 84 PRO A CA 1
ATOM 606 C C . PRO A 1 84 ? -30.794 -0.436 -22.444 1.00 62.03 84 PRO A C 1
ATOM 608 O O . PRO A 1 84 ? -30.172 -0.135 -23.467 1.00 62.03 84 PRO A O 1
ATOM 611 N N . GLU A 1 85 ? -30.545 0.076 -21.240 1.00 63.53 85 GLU A N 1
ATOM 612 C CA . GLU A 1 85 ? -29.388 0.904 -20.972 1.00 63.53 85 GLU A CA 1
ATOM 613 C C . GLU A 1 85 ? -28.190 0.042 -21.384 1.00 63.53 85 GLU A C 1
ATOM 615 O O . GLU A 1 85 ? -28.142 -1.129 -20.988 1.00 63.53 85 GLU A O 1
ATOM 620 N N . PRO A 1 86 ? -27.316 0.526 -22.288 1.00 68.19 86 PRO A N 1
ATOM 621 C CA . PRO A 1 86 ? -26.199 -0.274 -22.760 1.00 68.19 86 PRO A CA 1
ATOM 622 C C . PRO A 1 86 ? -25.468 -0.782 -21.527 1.00 68.19 86 PRO A C 1
ATOM 624 O O . PRO A 1 86 ? -25.133 0.026 -20.657 1.00 68.19 86 PRO A O 1
ATOM 627 N N . GLU A 1 87 ? -25.294 -2.107 -21.436 1.00 67.94 87 GLU A N 1
ATOM 628 C CA . GLU A 1 87 ? -24.549 -2.709 -20.334 1.00 67.94 87 GLU A CA 1
ATOM 629 C C . GLU A 1 87 ? -23.286 -1.871 -20.139 1.00 67.94 87 GLU A C 1
ATOM 631 O O . GLU A 1 87 ? -22.593 -1.613 -21.138 1.00 67.94 87 GLU A O 1
ATOM 636 N N . PRO A 1 88 ? -23.037 -1.356 -18.916 1.00 65.81 88 PRO A N 1
ATOM 637 C CA . PRO A 1 88 ? -21.892 -0.506 -18.671 1.00 65.81 88 PRO A CA 1
ATOM 638 C C . PRO A 1 88 ? -20.692 -1.272 -19.193 1.00 65.81 88 PRO A C 1
ATOM 640 O O . PRO A 1 88 ? -20.404 -2.383 -18.746 1.00 65.81 88 PRO A O 1
ATOM 643 N N . THR A 1 89 ? -20.068 -0.708 -20.229 1.00 67.88 89 THR A N 1
ATOM 644 C CA . THR A 1 89 ? -18.864 -1.290 -20.803 1.00 67.88 89 THR A CA 1
ATOM 645 C C . THR A 1 89 ? -17.926 -1.428 -19.621 1.00 67.88 89 THR A C 1
ATOM 647 O O . THR A 1 89 ? -17.734 -0.406 -18.956 1.00 67.88 89 THR A O 1
ATOM 650 N N . PRO A 1 90 ? -17.461 -2.646 -19.284 1.00 69.81 90 PRO A N 1
ATOM 651 C CA . PRO A 1 90 ? -16.700 -2.861 -18.068 1.00 69.81 90 PRO A CA 1
ATOM 652 C C . PRO A 1 90 ? -15.609 -1.806 -18.039 1.00 69.81 90 PRO A C 1
ATOM 654 O O . PRO A 1 90 ? -14.793 -1.734 -18.964 1.00 69.81 90 PRO A O 1
ATOM 657 N N . GLU A 1 91 ? -15.698 -0.914 -17.048 1.00 66.00 91 GLU A N 1
ATOM 658 C CA . GLU A 1 91 ? -14.677 0.094 -16.825 1.00 66.00 91 GLU A CA 1
ATOM 659 C C . GLU A 1 91 ? -13.381 -0.704 -16.737 1.00 66.00 91 GLU A C 1
ATOM 661 O O . GLU A 1 91 ? -13.339 -1.655 -15.948 1.00 66.00 91 GLU A O 1
ATOM 666 N N . PRO A 1 92 ? -12.408 -0.458 -17.634 1.00 61.97 92 PRO A N 1
ATOM 667 C CA . PRO A 1 92 ? -11.234 -1.302 -17.712 1.00 61.97 92 PRO A CA 1
ATOM 668 C C . PRO A 1 92 ? -10.644 -1.341 -16.315 1.00 61.97 92 PRO A C 1
ATOM 670 O O . PRO A 1 92 ? -10.293 -0.290 -15.773 1.00 61.97 92 PRO A O 1
ATOM 673 N N . GLU A 1 93 ? -10.611 -2.539 -15.720 1.00 51.78 93 GLU A N 1
ATOM 674 C CA . GLU A 1 93 ? -9.957 -2.725 -14.434 1.00 51.78 93 GLU A CA 1
ATOM 675 C C . GLU A 1 93 ? -8.593 -2.055 -14.568 1.00 51.78 93 GLU A C 1
ATOM 677 O O . GLU A 1 93 ? -7.916 -2.299 -15.578 1.00 51.78 93 GLU A O 1
ATOM 682 N N . PRO A 1 94 ? -8.214 -1.146 -13.651 1.00 46.62 94 PRO A N 1
ATOM 683 C CA . PRO A 1 94 ? -6.926 -0.496 -13.742 1.00 46.62 94 PRO A CA 1
ATOM 684 C C . PRO A 1 94 ? -5.898 -1.615 -13.735 1.00 46.62 94 PRO A C 1
ATOM 686 O O . PRO A 1 94 ? -5.679 -2.262 -12.710 1.00 46.62 94 PRO A O 1
ATOM 689 N N . VAL A 1 95 ? -5.327 -1.888 -14.908 1.00 45.38 95 VAL A N 1
ATOM 690 C CA . VAL A 1 95 ? -4.243 -2.840 -15.055 1.00 45.38 95 VAL A CA 1
ATOM 691 C C . VAL A 1 95 ? -3.145 -2.236 -14.209 1.00 45.38 95 VAL A C 1
ATOM 693 O O . VAL A 1 95 ? -2.572 -1.205 -14.561 1.00 45.38 95 VAL A O 1
ATOM 696 N N . VAL A 1 96 ? -2.948 -2.798 -13.021 1.00 44.28 96 VAL A N 1
ATOM 697 C CA . VAL A 1 96 ? -1.872 -2.395 -12.132 1.00 44.28 96 VAL A CA 1
ATOM 698 C C . VAL A 1 96 ? -0.607 -2.809 -12.865 1.00 44.28 96 VAL A C 1
ATOM 700 O O . VAL A 1 96 ? -0.225 -3.974 -12.851 1.00 44.28 96 VAL A O 1
ATOM 703 N N . GLN A 1 97 ? -0.043 -1.877 -13.628 1.00 52.38 97 GLN A N 1
ATOM 704 C CA . GLN A 1 97 ? 1.135 -2.121 -14.443 1.00 52.38 97 GLN A CA 1
ATOM 705 C C . GLN A 1 97 ? 2.319 -2.307 -13.500 1.00 52.38 97 GLN A C 1
ATOM 707 O O . GLN A 1 97 ? 2.806 -1.361 -12.882 1.00 52.38 97 GLN A O 1
ATOM 712 N N . PHE A 1 98 ? 2.739 -3.557 -13.351 1.00 56.09 98 PHE A N 1
ATOM 713 C CA . PHE A 1 98 ? 3.868 -3.944 -12.519 1.00 56.09 98 PHE A CA 1
ATOM 714 C C . PHE A 1 98 ? 5.175 -3.384 -13.094 1.00 56.09 98 PHE A C 1
ATOM 716 O O . PHE A 1 98 ? 5.316 -3.225 -14.308 1.00 56.09 98 PHE A O 1
ATOM 723 N N . CYS A 1 99 ? 6.183 -3.179 -12.240 1.00 56.88 99 CYS A N 1
ATOM 724 C CA . CYS A 1 99 ? 7.533 -2.744 -12.632 1.00 56.88 99 CYS A CA 1
ATOM 725 C C . CYS A 1 99 ? 8.132 -3.564 -13.791 1.00 56.88 99 CYS A C 1
ATOM 727 O O . CYS A 1 99 ? 8.935 -3.064 -14.574 1.00 56.88 99 CYS A O 1
ATOM 729 N N . VAL A 1 100 ? 7.720 -4.827 -13.916 1.00 55.59 100 VAL A N 1
ATOM 730 C CA . VAL A 1 100 ? 8.087 -5.746 -14.998 1.00 55.59 100 VAL A CA 1
ATOM 731 C C . VAL A 1 100 ? 7.800 -5.173 -16.393 1.00 55.59 100 VAL A C 1
ATOM 733 O O . VAL A 1 100 ? 8.614 -5.364 -17.294 1.00 55.59 100 VAL A O 1
ATOM 736 N N . GLU A 1 101 ? 6.689 -4.458 -16.580 1.00 58.88 101 GLU A N 1
ATOM 737 C CA . GLU A 1 101 ? 6.271 -3.934 -17.891 1.00 58.88 101 GLU A CA 1
ATOM 738 C C . GLU A 1 101 ? 6.957 -2.608 -18.261 1.00 58.88 101 GLU A C 1
ATOM 740 O O . GLU A 1 101 ? 6.965 -2.221 -19.428 1.00 58.88 101 GLU A O 1
ATOM 745 N N . HIS A 1 102 ? 7.586 -1.934 -17.291 1.00 59.38 102 HIS A N 1
ATOM 746 C CA . HIS A 1 102 ? 8.183 -0.600 -17.452 1.00 59.38 102 HIS A CA 1
ATOM 747 C C . HIS A 1 102 ? 9.714 -0.588 -17.428 1.00 59.38 102 HIS A C 1
ATOM 749 O O . HIS A 1 102 ? 10.325 0.483 -17.362 1.00 59.38 102 HIS A O 1
ATOM 755 N N . PHE A 1 103 ? 10.367 -1.752 -17.540 1.00 63.72 103 PHE A N 1
ATOM 756 C CA . PHE A 1 103 ? 11.818 -1.794 -17.728 1.00 63.72 103 PHE A CA 1
ATOM 757 C C . PHE A 1 103 ? 12.193 -1.160 -19.059 1.00 63.72 103 PHE A C 1
ATOM 759 O O . PHE A 1 103 ? 12.150 -1.778 -20.125 1.00 63.72 103 PHE A O 1
ATOM 766 N N . THR A 1 104 ? 12.607 0.098 -18.987 1.00 64.31 104 THR A N 1
ATOM 767 C CA . THR A 1 104 ? 13.088 0.814 -20.152 1.00 64.31 104 THR A CA 1
ATOM 768 C C . THR A 1 104 ? 14.571 0.523 -20.292 1.00 64.31 104 THR A C 1
ATOM 770 O O . THR A 1 104 ? 15.342 0.626 -19.331 1.00 64.31 104 THR A O 1
ATOM 773 N N . LYS A 1 105 ? 14.987 0.144 -21.502 1.00 74.44 105 LYS A N 1
ATOM 774 C CA . LYS A 1 105 ? 16.409 0.084 -21.826 1.00 74.44 105 LYS A CA 1
ATOM 775 C C . LYS A 1 105 ? 16.988 1.484 -21.652 1.00 74.44 105 LYS A C 1
ATOM 777 O O . LYS A 1 105 ? 16.526 2.439 -22.278 1.00 74.44 105 LYS A O 1
ATOM 782 N N . ILE A 1 106 ? 17.991 1.601 -20.797 1.00 72.38 106 ILE A N 1
ATOM 783 C CA . ILE A 1 106 ? 18.664 2.863 -20.526 1.00 72.38 106 ILE A CA 1
ATOM 784 C C . ILE A 1 106 ? 19.739 3.020 -21.595 1.00 72.38 106 ILE A C 1
ATOM 786 O O . ILE A 1 106 ? 20.659 2.210 -21.700 1.00 72.38 106 ILE A O 1
ATOM 790 N N . ALA A 1 107 ? 19.621 4.057 -22.421 1.00 68.31 107 ALA A N 1
ATOM 791 C CA . ALA A 1 107 ? 20.692 4.410 -23.344 1.00 68.31 107 ALA A CA 1
ATOM 792 C C . ALA A 1 107 ? 21.972 4.732 -22.551 1.00 68.31 107 ALA A C 1
ATOM 794 O O . ALA A 1 107 ? 21.896 5.282 -21.456 1.00 68.31 107 ALA A O 1
ATOM 795 N N . ALA A 1 108 ? 23.156 4.432 -23.095 1.00 60.97 108 ALA A N 1
ATOM 796 C CA . ALA A 1 108 ? 24.431 4.601 -22.381 1.00 60.97 108 ALA A CA 1
ATOM 797 C C . ALA A 1 108 ? 24.656 6.026 -21.817 1.00 60.97 108 ALA A C 1
ATOM 799 O O . ALA A 1 108 ? 25.365 6.211 -20.836 1.00 60.97 108 ALA A O 1
ATOM 800 N N . ASN A 1 109 ? 24.020 7.048 -22.389 1.00 63.34 109 ASN A N 1
ATOM 801 C CA . ASN A 1 109 ? 24.068 8.432 -21.911 1.00 63.34 109 ASN A CA 1
ATOM 802 C C . ASN A 1 109 ? 23.004 8.789 -20.848 1.00 63.34 109 ASN A C 1
ATOM 804 O O . ASN A 1 109 ? 23.074 9.868 -20.268 1.00 63.34 109 ASN A O 1
ATOM 808 N N . ALA A 1 110 ? 22.037 7.910 -20.574 1.00 59.75 110 ALA A N 1
ATOM 809 C CA . ALA A 1 110 ? 20.962 8.090 -19.594 1.00 59.75 110 ALA A CA 1
ATOM 810 C C . ALA A 1 110 ? 21.238 7.384 -18.246 1.00 59.75 110 ALA A C 1
ATOM 812 O O . ALA A 1 110 ? 20.364 7.327 -17.383 1.00 59.75 110 ALA A O 1
ATOM 813 N N . MET A 1 111 ? 22.465 6.889 -18.026 1.00 61.41 111 MET A N 1
ATOM 814 C CA . MET A 1 111 ? 22.879 6.174 -16.803 1.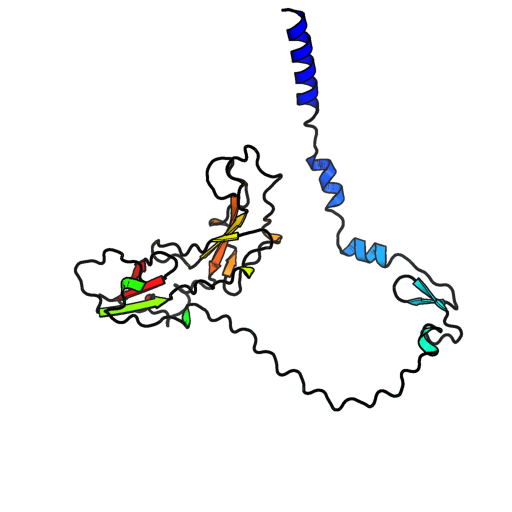00 61.41 111 MET A CA 1
ATOM 815 C C . MET A 1 111 ? 22.767 6.993 -15.504 1.00 61.41 111 MET A C 1
ATOM 817 O O . MET A 1 111 ? 22.800 6.421 -14.416 1.00 61.41 111 MET A O 1
ATOM 821 N N . ALA A 1 112 ? 22.567 8.313 -15.591 1.00 59.81 112 ALA A N 1
ATOM 822 C CA . ALA A 1 112 ? 22.241 9.153 -14.437 1.00 59.81 112 ALA A CA 1
ATOM 823 C C . ALA A 1 112 ? 20.954 8.708 -13.707 1.00 59.81 112 ALA A C 1
ATOM 825 O O . ALA A 1 112 ? 20.792 9.011 -12.528 1.00 59.81 112 ALA A O 1
ATOM 826 N N . LEU A 1 113 ? 20.072 7.962 -14.387 1.00 58.75 113 LEU A N 1
ATOM 827 C CA . LEU A 1 113 ? 18.827 7.422 -13.832 1.00 58.75 113 LEU A CA 1
ATOM 828 C C . LEU A 1 113 ? 19.037 6.298 -12.808 1.00 58.75 113 LEU A C 1
ATOM 830 O O . LEU A 1 113 ? 18.133 6.021 -12.042 1.00 58.75 113 LEU A O 1
ATOM 834 N N . CYS A 1 114 ? 20.216 5.677 -12.743 1.00 65.38 114 CYS A N 1
ATOM 835 C CA . CYS A 1 114 ? 20.498 4.607 -11.779 1.00 65.38 114 CYS A CA 1
ATOM 836 C C . CYS A 1 114 ? 21.261 5.105 -10.550 1.00 65.38 114 CYS A C 1
ATOM 838 O O . CYS A 1 114 ? 22.039 4.369 -9.955 1.00 65.38 114 CYS A O 1
ATOM 840 N N . GLY A 1 115 ? 21.074 6.377 -10.187 1.00 59.34 115 GLY A N 1
ATOM 841 C CA . GLY A 1 115 ? 21.598 6.944 -8.949 1.00 59.34 115 GLY A CA 1
ATOM 842 C C . GLY A 1 115 ? 23.107 6.798 -8.769 1.00 59.34 115 GLY A C 1
ATOM 843 O O . GLY A 1 115 ? 23.540 6.384 -7.705 1.00 59.34 115 GLY A O 1
ATOM 844 N N . GLY A 1 116 ? 23.902 7.140 -9.787 1.00 52.94 116 GLY A N 1
ATOM 845 C CA . GLY A 1 116 ? 25.292 7.604 -9.641 1.00 52.94 116 GLY A CA 1
ATOM 846 C C . GLY A 1 116 ? 26.282 6.744 -8.839 1.00 52.94 116 GLY A C 1
ATOM 847 O O . GLY A 1 116 ? 27.329 7.265 -8.455 1.00 52.94 116 GLY A O 1
ATOM 848 N N . GLY A 1 117 ? 25.988 5.470 -8.565 1.00 53.47 117 GLY A N 1
ATOM 849 C CA . GLY A 1 117 ? 26.914 4.571 -7.885 1.00 53.47 117 GLY A CA 1
ATOM 850 C C . GLY A 1 117 ? 28.231 4.473 -8.656 1.00 53.47 117 GLY A C 1
ATOM 851 O O . GLY A 1 117 ? 28.240 4.483 -9.887 1.00 53.47 117 GLY A O 1
ATOM 852 N N . SER A 1 118 ? 29.356 4.402 -7.940 1.00 53.47 118 SER A N 1
ATOM 853 C CA . SER A 1 118 ? 30.662 4.174 -8.562 1.00 53.47 118 SER A CA 1
ATOM 854 C C . SER A 1 118 ? 30.683 2.763 -9.145 1.00 53.47 118 SER A C 1
ATOM 856 O O . SER A 1 118 ? 30.786 1.773 -8.420 1.00 53.47 118 SER A O 1
ATOM 858 N N . MET A 1 119 ? 30.517 2.682 -10.458 1.00 55.66 119 MET A N 1
ATOM 859 C CA . MET A 1 119 ? 30.595 1.449 -11.229 1.00 55.66 119 MET A CA 1
ATOM 860 C C . MET A 1 119 ? 32.070 1.220 -11.569 1.00 55.66 119 MET A C 1
ATOM 862 O O . MET A 1 119 ? 32.799 2.184 -11.794 1.00 55.66 119 MET A O 1
ATOM 866 N N . GLY A 1 120 ? 32.536 -0.030 -11.502 1.00 61.12 120 GLY A N 1
ATOM 867 C CA . GLY A 1 120 ? 33.947 -0.378 -11.710 1.00 61.12 120 GLY A CA 1
ATOM 868 C C . GLY A 1 120 ? 34.521 0.109 -13.050 1.00 61.12 120 GLY A C 1
ATOM 869 O O . GLY A 1 120 ? 33.844 0.728 -13.861 1.00 61.12 120 GLY A O 1
ATOM 870 N N . SER A 1 121 ? 35.793 -0.188 -13.310 1.00 68.38 121 SER A N 1
ATOM 871 C CA . SER A 1 121 ? 36.498 0.270 -14.520 1.00 68.38 121 SER A CA 1
ATOM 872 C C . SER A 1 121 ? 35.964 -0.296 -15.844 1.00 68.38 121 SER A C 1
ATOM 874 O O . SER A 1 121 ? 36.370 0.183 -16.902 1.00 68.38 121 SER A O 1
ATOM 876 N N . ASP A 1 122 ? 35.083 -1.297 -15.801 1.00 74.38 122 ASP A N 1
ATOM 877 C CA . ASP A 1 122 ? 34.517 -1.913 -16.998 1.00 74.38 122 ASP A CA 1
ATOM 878 C C . ASP A 1 122 ? 33.341 -1.077 -17.540 1.00 74.38 122 ASP A C 1
ATOM 880 O O . ASP A 1 122 ? 32.482 -0.638 -16.768 1.00 74.38 122 ASP A O 1
ATOM 884 N N . PRO A 1 123 ? 33.272 -0.827 -18.859 1.00 75.06 123 PRO A N 1
ATOM 885 C CA . PRO A 1 123 ? 32.181 -0.064 -19.451 1.00 75.06 123 PRO A CA 1
ATOM 886 C C . PRO A 1 123 ? 30.879 -0.872 -19.434 1.00 75.06 123 PRO A C 1
ATOM 888 O O . PRO A 1 123 ? 30.863 -2.046 -19.787 1.00 75.06 123 PRO A O 1
ATOM 891 N N . ILE A 1 124 ? 29.762 -0.227 -19.095 1.00 73.50 124 ILE A N 1
ATOM 892 C CA . ILE A 1 124 ? 28.436 -0.838 -19.241 1.00 73.50 124 ILE A CA 1
ATOM 893 C C . ILE A 1 124 ? 28.126 -1.029 -20.726 1.00 73.50 124 ILE A C 1
ATOM 895 O O . ILE A 1 124 ? 28.123 -0.070 -21.501 1.00 73.50 124 ILE A O 1
ATOM 899 N N . THR A 1 125 ? 27.822 -2.265 -21.107 1.00 81.94 125 THR A N 1
ATOM 900 C CA . THR A 1 125 ? 27.432 -2.641 -22.470 1.00 81.94 125 THR A CA 1
ATOM 901 C C . THR A 1 125 ? 25.916 -2.678 -22.659 1.00 81.94 125 THR A C 1
ATOM 903 O O . THR A 1 125 ? 25.438 -2.468 -23.775 1.00 81.94 125 THR A O 1
ATOM 906 N N . ASP A 1 126 ? 25.146 -2.898 -21.589 1.00 80.69 126 ASP A N 1
ATOM 907 C CA . ASP A 1 126 ? 23.683 -2.798 -21.601 1.00 80.69 126 ASP A CA 1
ATOM 908 C C . ASP A 1 126 ? 23.133 -2.490 -20.200 1.00 80.69 126 ASP A C 1
ATOM 910 O O . ASP A 1 126 ? 23.684 -2.962 -19.206 1.00 80.69 126 ASP A O 1
ATOM 914 N N . ALA A 1 127 ? 22.040 -1.730 -20.109 1.00 78.31 127 ALA A N 1
ATOM 915 C CA . ALA A 1 127 ? 21.392 -1.408 -18.840 1.00 78.31 127 ALA A CA 1
ATOM 916 C C . ALA A 1 127 ? 19.872 -1.287 -18.986 1.00 78.31 127 ALA A C 1
ATOM 918 O O . ALA A 1 127 ? 19.356 -0.758 -19.970 1.00 78.31 127 ALA A O 1
ATOM 919 N N . TYR A 1 128 ? 19.160 -1.744 -17.962 1.00 76.19 128 TYR A N 1
ATOM 920 C CA . TYR A 1 128 ? 17.717 -1.603 -17.814 1.00 76.19 128 TYR A CA 1
ATOM 921 C C . TYR A 1 128 ? 17.438 -1.010 -16.446 1.00 76.19 128 TYR A C 1
ATOM 923 O O . TYR A 1 128 ? 18.079 -1.388 -15.466 1.00 76.19 128 TYR A O 1
ATOM 931 N N . GLY A 1 129 ? 16.468 -0.111 -16.371 1.00 70.69 129 GLY A N 1
ATOM 932 C CA . GLY A 1 129 ? 15.960 0.371 -15.099 1.00 70.69 129 GLY A CA 1
ATOM 933 C C . GLY A 1 129 ? 14.452 0.400 -15.115 1.00 70.69 129 GLY A C 1
ATOM 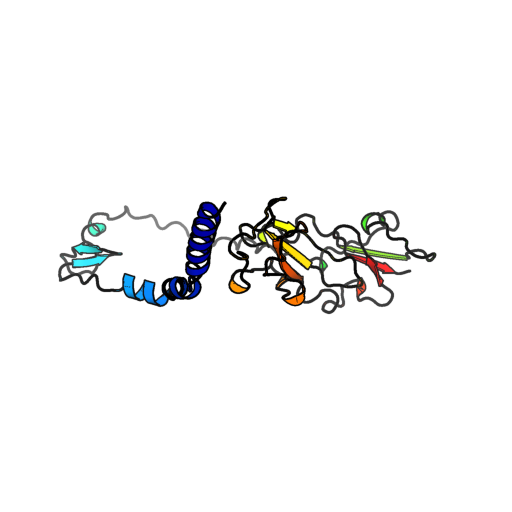934 O O . GLY A 1 129 ? 13.837 0.696 -16.140 1.00 70.69 129 GLY A O 1
ATOM 935 N N . CYS A 1 130 ? 13.872 0.093 -13.966 1.00 66.75 130 CYS A N 1
ATOM 936 C CA . CYS A 1 130 ? 12.537 0.542 -13.648 1.00 66.75 130 CYS A CA 1
ATOM 937 C C . CYS A 1 130 ? 12.723 1.801 -12.817 1.00 66.75 130 CYS A C 1
ATOM 939 O O . CYS A 1 130 ? 13.216 1.731 -11.686 1.00 66.75 130 CYS A O 1
ATOM 941 N N . ARG A 1 131 ? 12.358 2.950 -13.389 1.00 60.22 131 ARG A N 1
ATOM 942 C CA . ARG A 1 131 ? 12.130 4.120 -12.556 1.00 60.22 131 ARG A CA 1
ATOM 943 C C . ARG A 1 131 ? 10.892 3.790 -11.745 1.00 60.22 131 ARG A C 1
ATOM 945 O O . ARG A 1 131 ? 9.848 3.545 -12.346 1.00 60.22 131 ARG A O 1
ATOM 952 N N . GLY A 1 132 ? 11.021 3.696 -10.424 1.00 55.97 132 GLY A N 1
ATOM 953 C CA . GLY A 1 132 ? 9.834 3.600 -9.585 1.00 55.97 132 GLY A CA 1
ATOM 954 C C . GLY A 1 132 ? 9.004 4.831 -9.913 1.00 55.97 132 GLY A C 1
ATOM 955 O O . GLY A 1 132 ? 9.475 5.949 -9.694 1.00 55.97 132 GLY A O 1
ATOM 956 N N . ASP A 1 133 ? 7.844 4.658 -10.552 1.00 55.84 133 ASP A N 1
ATOM 957 C CA . ASP A 1 133 ? 6.938 5.781 -10.755 1.00 55.84 133 ASP A CA 1
ATOM 958 C C . ASP A 1 133 ? 6.769 6.435 -9.380 1.00 55.84 133 ASP A C 1
ATOM 960 O O . ASP A 1 133 ? 6.549 5.747 -8.380 1.00 55.84 133 ASP A O 1
ATOM 964 N N . ALA A 1 134 ? 6.953 7.752 -9.292 1.00 54.69 134 ALA A N 1
ATOM 965 C CA . ALA A 1 134 ? 6.810 8.453 -8.022 1.00 54.69 134 ALA A CA 1
ATOM 966 C C . ALA A 1 134 ? 5.403 8.241 -7.422 1.00 54.69 134 ALA A C 1
ATOM 968 O O . ALA A 1 134 ? 5.221 8.403 -6.216 1.00 54.69 134 ALA A O 1
ATOM 969 N N . GLY A 1 135 ? 4.427 7.859 -8.258 1.00 58.88 135 GLY A N 1
ATOM 970 C CA . GLY A 1 135 ? 3.085 7.439 -7.876 1.00 58.88 135 GLY A CA 1
ATOM 971 C C . GLY A 1 135 ? 2.883 5.933 -7.667 1.00 58.88 135 GLY A C 1
ATOM 972 O O . GLY A 1 135 ? 1.741 5.547 -7.434 1.00 58.88 135 GLY A O 1
ATOM 973 N N . TYR A 1 136 ? 3.919 5.087 -7.744 1.00 59.47 136 TYR A N 1
ATOM 974 C CA . TYR A 1 136 ? 3.814 3.636 -7.549 1.00 59.47 136 TYR A CA 1
ATOM 975 C C . TYR A 1 136 ? 4.646 3.118 -6.352 1.00 59.47 136 TYR A C 1
ATOM 977 O O . TYR A 1 136 ? 5.854 3.376 -6.270 1.00 59.47 136 TYR A O 1
ATOM 985 N N . PRO A 1 137 ? 4.035 2.339 -5.436 1.00 64.44 137 PRO A N 1
ATOM 986 C CA . PRO A 1 137 ? 2.590 2.111 -5.335 1.00 64.44 137 PRO A CA 1
ATOM 987 C C . PRO A 1 137 ? 1.851 3.426 -5.017 1.00 64.44 137 PRO A C 1
ATOM 989 O O . PRO A 1 137 ? 2.468 4.356 -4.496 1.00 64.44 137 PRO A O 1
ATOM 992 N N . PRO A 1 138 ? 0.552 3.552 -5.344 1.00 70.25 138 PRO A N 1
ATOM 993 C CA . PRO A 1 138 ? -0.196 4.770 -5.048 1.00 70.25 138 PRO A CA 1
ATOM 994 C C . PRO A 1 138 ? -0.257 4.998 -3.538 1.00 70.25 138 PRO A C 1
ATOM 996 O O . PRO A 1 138 ? -0.291 4.046 -2.762 1.00 70.25 138 PRO A O 1
ATOM 999 N N . ALA A 1 139 ? -0.334 6.258 -3.099 1.00 69.31 139 ALA A N 1
ATOM 1000 C CA . ALA A 1 139 ? -0.421 6.599 -1.672 1.00 69.31 139 ALA A CA 1
ATOM 1001 C C . ALA A 1 139 ? -1.629 5.950 -0.958 1.00 69.31 139 ALA A C 1
ATOM 1003 O O . ALA A 1 139 ? -1.607 5.777 0.260 1.00 69.31 139 ALA A O 1
ATOM 1004 N N . SER A 1 140 ? -2.657 5.545 -1.715 1.00 76.50 140 SER A N 1
ATOM 1005 C CA . SER A 1 140 ? -3.787 4.734 -1.243 1.00 76.50 140 SER A CA 1
ATOM 1006 C C . SER A 1 140 ? -3.403 3.312 -0.814 1.00 76.50 140 SER A C 1
ATOM 1008 O O . SER A 1 140 ? -4.198 2.640 -0.165 1.00 76.50 140 SER A O 1
ATOM 1010 N N . GLY A 1 141 ? -2.187 2.854 -1.123 1.00 77.25 141 GLY A N 1
ATOM 1011 C CA . GLY A 1 141 ? -1.621 1.582 -0.674 1.00 77.25 141 GLY A CA 1
ATOM 1012 C C . GLY A 1 141 ? -1.284 1.534 0.818 1.00 77.25 141 GLY A C 1
ATOM 1013 O O . GLY A 1 141 ? -0.841 0.493 1.304 1.00 77.25 141 GLY A O 1
ATOM 1014 N N . CYS A 1 142 ? -1.475 2.643 1.536 1.00 83.62 142 CYS A N 1
ATOM 1015 C CA . CYS A 1 142 ? -1.340 2.739 2.978 1.00 83.62 142 CYS A CA 1
ATOM 1016 C C . CYS A 1 142 ? -2.705 2.955 3.651 1.00 83.62 142 CYS A C 1
ATOM 1018 O O . CYS A 1 142 ? -3.521 3.760 3.205 1.00 83.62 142 CYS A O 1
ATOM 1020 N N . ALA A 1 143 ? -2.934 2.268 4.772 1.00 81.50 143 ALA A N 1
ATOM 1021 C CA . ALA A 1 143 ? -4.114 2.433 5.617 1.00 81.50 143 ALA A CA 1
ATOM 1022 C C . ALA A 1 143 ? -4.364 3.910 6.019 1.00 81.50 143 ALA A C 1
ATOM 1024 O O . ALA A 1 143 ? -3.402 4.656 6.254 1.00 81.50 143 ALA A O 1
ATOM 1025 N N . PRO A 1 144 ? -5.636 4.336 6.170 1.00 81.62 144 PRO A N 1
ATOM 1026 C CA . PRO A 1 144 ? -5.976 5.696 6.582 1.00 81.62 144 PRO A CA 1
ATOM 1027 C C . PRO A 1 144 ? -5.236 6.140 7.852 1.00 81.62 144 PRO A C 1
ATOM 1029 O O . PRO A 1 144 ? -5.137 5.393 8.824 1.00 81.62 144 PRO A O 1
ATOM 1032 N N . GLY A 1 145 ? -4.714 7.370 7.849 1.00 79.94 145 GLY A N 1
ATOM 1033 C CA . GLY A 1 145 ? -3.946 7.926 8.972 1.00 79.94 145 GLY A CA 1
ATOM 1034 C C . GLY A 1 145 ? -2.468 7.521 9.010 1.00 79.94 145 GLY A C 1
ATOM 1035 O O . GLY A 1 145 ? -1.754 7.920 9.930 1.00 79.94 145 GLY A O 1
ATOM 1036 N N . THR A 1 146 ? -1.988 6.771 8.014 1.00 81.81 146 THR A N 1
ATOM 1037 C CA . THR A 1 146 ? -0.558 6.499 7.819 1.00 81.81 146 THR A CA 1
ATOM 1038 C C . THR A 1 146 ? -0.004 7.277 6.625 1.00 81.81 146 THR A C 1
ATOM 1040 O O . THR A 1 146 ? -0.735 7.696 5.730 1.00 81.81 146 THR A O 1
ATOM 1043 N N . THR A 1 147 ? 1.301 7.519 6.634 1.00 81.19 147 THR A N 1
ATOM 1044 C CA . THR A 1 147 ? 2.055 8.140 5.546 1.00 81.19 147 THR A CA 1
ATOM 1045 C C . THR A 1 147 ? 2.901 7.071 4.873 1.00 81.19 147 THR A C 1
ATOM 1047 O O . THR A 1 147 ? 3.489 6.225 5.546 1.00 81.19 147 THR A O 1
ATOM 1050 N N . MET A 1 148 ? 2.957 7.101 3.546 1.00 79.06 148 MET A N 1
ATOM 1051 C CA . MET A 1 148 ? 3.803 6.206 2.768 1.00 79.06 148 MET A CA 1
ATOM 1052 C C . MET A 1 148 ? 5.218 6.771 2.677 1.00 79.06 148 MET A C 1
ATOM 1054 O O . MET A 1 148 ? 5.413 7.936 2.343 1.00 79.06 148 MET A O 1
ATOM 1058 N N . ASN A 1 149 ? 6.206 5.931 2.948 1.00 77.75 149 ASN A N 1
ATOM 1059 C CA . ASN A 1 149 ? 7.588 6.146 2.572 1.00 77.75 149 ASN A CA 1
ATOM 1060 C C . ASN A 1 149 ? 8.011 5.003 1.656 1.00 77.75 149 ASN A C 1
ATOM 1062 O O . ASN A 1 149 ? 8.085 3.843 2.075 1.00 77.75 149 ASN A O 1
ATOM 1066 N N . ASN A 1 150 ? 8.290 5.342 0.404 1.00 65.69 150 ASN A N 1
ATOM 1067 C CA . ASN A 1 150 ? 8.782 4.384 -0.567 1.00 65.69 150 ASN A CA 1
ATOM 1068 C C . ASN A 1 150 ? 10.218 4.010 -0.195 1.00 65.69 150 ASN A C 1
ATOM 1070 O O . ASN A 1 150 ? 11.159 4.778 -0.376 1.00 65.69 150 ASN A O 1
ATOM 1074 N N . LEU A 1 151 ? 10.366 2.814 0.369 1.00 63.34 151 LEU A N 1
ATOM 1075 C CA . LEU A 1 151 ? 11.651 2.210 0.666 1.00 63.34 151 LEU A CA 1
ATOM 1076 C C . LEU A 1 151 ? 11.926 1.189 -0.422 1.00 63.34 151 LEU A C 1
ATOM 1078 O O . LEU A 1 151 ? 11.624 0.015 -0.245 1.00 63.34 151 LEU A O 1
ATOM 1082 N N . TYR A 1 152 ? 12.522 1.622 -1.522 1.00 60.75 152 TYR A N 1
ATOM 1083 C CA . TYR A 1 152 ? 13.188 0.699 -2.429 1.00 60.75 152 TYR A CA 1
ATOM 1084 C C . TYR A 1 152 ? 14.602 0.494 -1.876 1.00 60.75 152 TYR A C 1
ATOM 1086 O O . TYR A 1 152 ? 15.464 1.356 -2.075 1.00 60.75 152 TYR A O 1
ATOM 1094 N N . PRO A 1 153 ? 14.841 -0.540 -1.049 1.00 48.22 153 PRO A N 1
ATOM 1095 C CA . PRO A 1 153 ? 16.155 -0.752 -0.476 1.00 48.22 153 PRO A CA 1
ATOM 1096 C C . PRO A 1 153 ? 17.204 -0.933 -1.579 1.00 48.22 153 PRO A C 1
ATOM 1098 O O . PRO A 1 153 ? 17.086 -1.775 -2.459 1.00 48.22 153 PRO A O 1
ATOM 1101 N N . TYR A 1 154 ? 18.271 -0.147 -1.464 1.00 46.78 154 TYR A N 1
ATOM 1102 C CA . TYR A 1 154 ? 19.487 -0.182 -2.283 1.00 46.78 154 TYR A CA 1
ATOM 1103 C C . TYR A 1 154 ? 20.316 -1.476 -2.101 1.00 46.78 154 TYR A C 1
ATOM 1105 O O . TYR A 1 154 ? 21.284 -1.705 -2.819 1.00 46.78 154 TYR A O 1
ATOM 1113 N N . VAL A 1 155 ? 19.977 -2.330 -1.130 1.00 49.78 155 VAL A N 1
ATOM 1114 C CA . VAL A 1 155 ? 20.808 -3.479 -0.742 1.00 49.78 155 VAL A CA 1
ATOM 1115 C C . VAL A 1 155 ? 20.531 -4.711 -1.609 1.00 49.78 155 VAL A C 1
ATOM 1117 O O . VAL A 1 155 ? 19.486 -5.346 -1.480 1.00 49.78 155 VAL A O 1
ATOM 1120 N N . ASP A 1 156 ? 21.490 -5.028 -2.483 1.00 52.84 156 ASP A N 1
ATOM 1121 C CA . ASP A 1 156 ? 21.788 -6.338 -3.087 1.00 52.84 156 ASP A CA 1
ATOM 1122 C C . ASP A 1 156 ? 20.588 -7.254 -3.375 1.00 52.84 156 ASP A C 1
ATOM 1124 O O . ASP A 1 156 ? 20.449 -8.342 -2.818 1.00 52.84 156 ASP A O 1
ATOM 1128 N N . GLY A 1 157 ? 19.717 -6.830 -4.289 1.00 55.91 157 GLY A N 1
ATOM 1129 C CA . GLY A 1 157 ? 18.656 -7.694 -4.811 1.00 55.91 157 GLY A CA 1
ATOM 1130 C C . GLY A 1 157 ? 17.483 -7.925 -3.859 1.00 55.91 157 GLY A C 1
ATOM 1131 O O . GLY A 1 157 ? 16.758 -8.915 -3.978 1.00 55.91 157 GLY A O 1
ATOM 1132 N N . SER A 1 158 ? 17.294 -7.022 -2.900 1.00 61.66 158 SER A N 1
ATOM 1133 C CA . SER A 1 158 ? 16.099 -7.018 -2.068 1.00 61.66 158 SER A CA 1
ATOM 1134 C C . SER A 1 158 ? 14.848 -6.712 -2.898 1.00 61.66 158 SER A C 1
ATOM 1136 O O . SER A 1 158 ? 14.837 -5.868 -3.793 1.00 61.66 158 SER A O 1
ATOM 1138 N N . THR A 1 159 ? 13.779 -7.447 -2.596 1.00 67.69 159 THR A N 1
ATOM 1139 C CA . THR A 1 159 ? 12.460 -7.274 -3.208 1.00 67.69 159 THR A CA 1
ATOM 1140 C C . THR A 1 159 ? 11.980 -5.834 -3.030 1.00 67.69 159 THR A C 1
ATOM 1142 O O . THR A 1 159 ? 12.132 -5.304 -1.921 1.00 67.69 159 THR A O 1
ATOM 1145 N N . PRO A 1 160 ? 11.369 -5.209 -4.053 1.00 72.81 160 PRO A N 1
ATOM 1146 C CA . PRO A 1 160 ? 10.838 -3.864 -3.921 1.00 72.81 160 PRO A CA 1
ATOM 1147 C C . PRO A 1 160 ? 9.844 -3.826 -2.766 1.00 72.81 160 PRO A C 1
ATOM 1149 O O . PRO A 1 160 ? 9.051 -4.753 -2.561 1.00 72.81 160 PRO A O 1
ATOM 1152 N N . SER A 1 161 ? 9.933 -2.778 -1.958 1.00 79.56 161 SER A N 1
ATOM 1153 C CA . SER A 1 161 ? 9.099 -2.638 -0.777 1.00 79.56 161 SER A CA 1
ATOM 1154 C C . SER A 1 161 ? 8.652 -1.199 -0.596 1.00 79.56 161 SER A C 1
ATOM 1156 O O . SER A 1 161 ? 9.185 -0.273 -1.197 1.00 79.56 161 SER A O 1
ATOM 1158 N N . TYR A 1 162 ? 7.663 -0.992 0.252 1.00 82.00 162 TYR A N 1
ATOM 1159 C CA . TYR A 1 162 ? 7.342 0.330 0.760 1.00 82.00 162 TYR A CA 1
ATOM 1160 C C . TYR A 1 162 ? 6.929 0.213 2.216 1.00 82.00 162 TYR A C 1
ATOM 1162 O O . TYR A 1 162 ? 6.547 -0.861 2.691 1.00 82.00 162 TYR A O 1
ATOM 1170 N N . ARG A 1 163 ? 7.049 1.319 2.948 1.00 83.62 163 ARG A N 1
ATOM 1171 C CA . ARG A 1 163 ? 6.737 1.371 4.370 1.00 83.62 163 ARG A CA 1
ATOM 1172 C C . ARG A 1 163 ? 5.668 2.407 4.632 1.00 83.62 163 ARG A C 1
ATOM 1174 O O . ARG A 1 163 ? 5.844 3.577 4.320 1.00 83.62 163 ARG A O 1
ATOM 1181 N N . CYS A 1 164 ? 4.597 1.991 5.279 1.00 85.56 164 CYS A N 1
ATOM 1182 C CA . CYS A 1 164 ? 3.596 2.900 5.809 1.00 85.56 164 CYS A CA 1
ATOM 1183 C C . CYS A 1 164 ? 3.885 3.135 7.288 1.00 85.56 164 CYS A C 1
ATOM 1185 O O . CYS A 1 164 ? 4.153 2.190 8.032 1.00 85.56 164 CYS A O 1
ATOM 1187 N N . TYR A 1 165 ? 3.842 4.385 7.730 1.00 83.88 165 TYR A N 1
ATOM 1188 C CA . TYR A 1 165 ? 4.171 4.760 9.101 1.00 83.88 165 TYR A CA 1
ATOM 1189 C C . TYR A 1 165 ? 3.213 5.819 9.627 1.00 83.88 165 TYR A C 1
ATOM 1191 O O . TYR A 1 165 ? 2.647 6.603 8.872 1.00 83.88 165 TYR A O 1
ATOM 1199 N N . VAL A 1 166 ? 3.044 5.867 10.943 1.00 80.62 166 VAL A N 1
ATOM 1200 C CA . VAL A 1 166 ? 2.380 6.998 11.595 1.00 80.62 166 VAL A CA 1
ATOM 1201 C C . VAL A 1 166 ? 3.447 8.033 11.929 1.00 80.62 166 VAL A C 1
ATOM 1203 O O . VAL A 1 166 ? 4.432 7.715 12.603 1.00 80.62 166 VAL A O 1
ATOM 1206 N N . SER A 1 167 ? 3.272 9.265 11.447 1.00 70.69 167 SER A N 1
ATOM 1207 C CA . SER A 1 167 ? 4.184 10.364 11.774 1.00 70.69 167 SER A CA 1
ATOM 1208 C C . SER A 1 167 ? 4.168 10.625 13.282 1.00 70.69 167 SER A C 1
ATOM 1210 O O . SER A 1 167 ? 3.102 10.798 13.877 1.00 70.69 167 SER A O 1
ATOM 1212 N N . GLN A 1 168 ? 5.342 10.633 13.916 1.00 67.25 168 GLN A N 1
ATOM 1213 C CA . GLN A 1 168 ? 5.450 11.045 15.314 1.00 67.25 168 GLN A CA 1
ATOM 1214 C C . GLN A 1 168 ? 5.497 12.571 15.381 1.00 67.25 168 GLN A C 1
ATOM 1216 O O . GLN A 1 168 ? 6.197 13.209 14.593 1.00 67.25 168 GLN A O 1
ATOM 1221 N N . GLN A 1 169 ? 4.833 13.168 16.371 1.00 61.19 169 GLN A N 1
ATOM 1222 C CA . GLN A 1 169 ? 5.148 14.550 16.716 1.00 61.19 169 GLN A CA 1
ATOM 1223 C C . GLN A 1 169 ? 6.554 14.604 17.319 1.00 61.19 169 GLN A C 1
ATOM 1225 O O . GLN A 1 169 ? 6.822 13.999 18.359 1.00 61.19 169 GLN A O 1
ATOM 1230 N N . ILE A 1 170 ? 7.459 15.319 16.649 1.00 57.09 170 ILE A N 1
ATOM 1231 C CA . ILE A 1 170 ? 8.816 15.570 17.140 1.00 57.09 170 ILE A CA 1
ATOM 1232 C C . ILE A 1 170 ? 8.699 16.253 18.511 1.00 57.09 170 ILE A C 1
ATOM 1234 O O . ILE A 1 170 ? 8.138 17.340 18.615 1.00 57.09 170 ILE A O 1
ATOM 1238 N N . GLY A 1 171 ? 9.206 15.599 19.561 1.00 57.22 171 GLY A N 1
ATOM 1239 C CA . GLY A 1 171 ? 9.134 16.089 20.945 1.00 57.22 171 GLY A CA 1
ATOM 1240 C C . GLY A 1 171 ? 8.078 15.419 21.833 1.00 57.22 171 GLY A C 1
ATOM 1241 O O . GLY A 1 171 ? 7.991 15.759 23.011 1.00 57.22 171 GLY A O 1
ATOM 1242 N N . ALA A 1 172 ? 7.309 14.449 21.326 1.00 58.44 172 ALA A N 1
ATOM 1243 C CA . ALA A 1 172 ? 6.425 13.644 22.168 1.00 58.44 172 ALA A CA 1
ATOM 1244 C C . ALA A 1 172 ? 7.241 12.788 23.159 1.00 58.44 172 ALA A C 1
ATOM 1246 O O . ALA A 1 172 ? 8.035 11.936 22.760 1.00 58.44 172 ALA A O 1
ATOM 1247 N N . SER A 1 173 ? 7.042 13.013 24.461 1.00 60.50 173 SER A N 1
ATOM 1248 C CA . SER A 1 173 ? 7.697 12.264 25.547 1.00 60.50 173 SER A CA 1
ATOM 1249 C C . SER A 1 173 ? 6.951 10.988 25.948 1.00 60.50 173 SER A C 1
ATOM 1251 O O . SER A 1 173 ? 7.509 10.144 26.647 1.00 60.50 173 SER A O 1
ATOM 1253 N N . ALA A 1 174 ? 5.709 10.829 25.489 1.00 61.25 174 ALA A N 1
ATOM 1254 C CA . ALA A 1 174 ? 4.885 9.648 25.695 1.00 61.25 174 ALA A CA 1
ATOM 1255 C C . ALA A 1 174 ? 4.415 9.101 24.345 1.00 61.25 174 ALA A C 1
ATOM 1257 O O . ALA A 1 174 ? 4.066 9.861 23.439 1.00 61.25 174 ALA A O 1
ATOM 1258 N N . ALA A 1 175 ? 4.402 7.774 24.220 1.00 58.88 175 ALA A N 1
ATOM 1259 C CA . ALA A 1 175 ? 3.763 7.118 23.091 1.00 58.88 175 ALA A CA 1
ATOM 1260 C C . ALA A 1 175 ? 2.256 7.445 23.099 1.00 58.88 175 ALA A C 1
ATOM 1262 O O . ALA A 1 175 ? 1.658 7.447 24.181 1.00 58.88 175 ALA A O 1
ATOM 1263 N N . PRO A 1 176 ? 1.609 7.673 21.941 1.00 65.19 176 PRO A N 1
ATOM 1264 C CA . PRO A 1 176 ? 0.157 7.536 21.867 1.00 65.19 176 PRO A CA 1
ATOM 1265 C C . PRO A 1 176 ? -0.244 6.140 22.376 1.00 65.19 176 PRO A C 1
ATOM 1267 O O . PRO A 1 176 ? 0.578 5.223 22.361 1.00 65.19 176 PRO A O 1
ATOM 1270 N N . ALA A 1 177 ? -1.474 5.994 22.880 1.00 66.50 177 ALA A N 1
ATOM 1271 C CA . ALA A 1 177 ? -1.966 4.801 23.580 1.00 66.50 177 ALA A CA 1
ATOM 1272 C C . ALA A 1 177 ? -2.041 3.544 22.679 1.00 66.50 177 ALA A C 1
ATOM 1274 O O . ALA A 1 177 ? -3.118 3.072 22.328 1.00 66.50 177 ALA A O 1
ATOM 1275 N N . GLY A 1 178 ? -0.881 3.000 22.313 1.00 67.38 178 GLY A N 1
ATOM 1276 C CA . GLY A 1 178 ? -0.718 1.902 21.371 1.00 67.38 178 GLY A CA 1
ATOM 1277 C C . GLY A 1 178 ? -0.419 2.364 19.945 1.00 67.38 178 GLY A C 1
ATOM 1278 O O . GLY A 1 178 ? -0.663 3.505 19.549 1.00 67.38 178 GLY A O 1
ATOM 1279 N N . CYS A 1 179 ? 0.133 1.446 19.155 1.00 72.69 179 CYS A N 1
ATOM 1280 C CA . CYS A 1 179 ? 0.202 1.632 17.716 1.00 72.69 179 CYS A CA 1
ATOM 1281 C C . CYS A 1 179 ? -1.198 1.425 17.116 1.00 72.69 179 CYS A C 1
ATOM 1283 O O . CYS A 1 179 ? -1.783 0.365 17.341 1.00 72.69 179 CYS A O 1
ATOM 1285 N N . PRO A 1 180 ? -1.734 2.367 16.321 1.00 74.25 180 PRO A N 1
ATOM 1286 C CA . PRO A 1 180 ? -3.039 2.188 15.680 1.00 74.25 180 PRO A CA 1
ATOM 1287 C C . PRO A 1 180 ? -3.010 1.155 14.538 1.00 74.25 180 PRO A C 1
ATOM 1289 O O . PRO A 1 180 ? -4.056 0.784 14.013 1.00 74.25 180 PRO A O 1
ATOM 1292 N N . ILE A 1 181 ? -1.823 0.689 14.139 1.00 77.81 181 ILE A N 1
ATOM 1293 C CA . ILE A 1 181 ? -1.643 -0.296 13.076 1.00 77.81 181 ILE A CA 1
ATOM 1294 C C . ILE A 1 181 ? -1.725 -1.697 13.693 1.00 77.81 181 ILE A C 1
ATOM 1296 O O . ILE A 1 181 ? -0.798 -2.143 14.368 1.00 77.81 181 ILE A O 1
ATOM 1300 N N . SER A 1 182 ? -2.819 -2.409 13.428 1.00 82.00 182 SER A N 1
ATOM 1301 C CA . SER A 1 182 ? -2.916 -3.850 13.676 1.00 82.00 182 SER A CA 1
ATOM 1302 C C . SER A 1 182 ? -2.653 -4.613 12.379 1.00 82.00 182 SER A C 1
ATOM 1304 O O . SER A 1 182 ? -3.039 -4.157 11.305 1.00 82.00 182 SER A O 1
ATOM 1306 N N . GLN A 1 183 ? -2.053 -5.802 12.468 1.00 80.06 183 GLN A N 1
ATOM 1307 C CA . GLN A 1 183 ? -1.859 -6.668 11.297 1.00 80.06 183 GLN A CA 1
ATOM 1308 C C . GLN A 1 183 ? -3.192 -7.026 10.609 1.00 80.06 183 GLN A C 1
ATOM 1310 O O . GLN A 1 183 ? -3.236 -7.231 9.402 1.00 80.06 183 GLN A O 1
ATOM 1315 N N . ALA A 1 184 ? -4.294 -7.069 11.364 1.00 82.25 184 ALA A N 1
ATOM 1316 C CA . ALA A 1 184 ? -5.626 -7.315 10.813 1.00 82.25 184 ALA A CA 1
ATOM 1317 C C . ALA A 1 184 ? -6.128 -6.167 9.917 1.00 82.25 184 ALA A C 1
ATOM 1319 O O . ALA A 1 184 ? -6.939 -6.403 9.028 1.00 82.25 184 ALA A O 1
ATOM 1320 N N . ASN A 1 185 ? -5.630 -4.946 10.133 1.00 79.62 185 ASN A N 1
ATOM 1321 C CA . ASN A 1 185 ? -6.051 -3.745 9.412 1.00 79.62 185 ASN A CA 1
ATOM 1322 C C . ASN A 1 185 ? -5.013 -3.277 8.378 1.00 79.62 185 ASN A C 1
ATOM 1324 O O . ASN A 1 185 ? -5.210 -2.246 7.737 1.00 79.62 185 ASN A O 1
ATOM 1328 N N . THR A 1 186 ? -3.894 -3.990 8.220 1.00 84.25 186 THR A N 1
ATOM 1329 C CA . THR A 1 186 ? -2.891 -3.670 7.199 1.00 84.25 186 THR A CA 1
ATOM 1330 C C . THR A 1 186 ? -3.261 -4.310 5.872 1.00 84.25 186 THR A C 1
ATOM 1332 O O . THR A 1 186 ? -3.168 -5.526 5.716 1.00 84.25 186 THR A O 1
ATOM 1335 N N . THR A 1 187 ? -3.623 -3.480 4.900 1.00 86.81 187 THR A N 1
ATOM 1336 C CA . THR A 1 187 ? -3.779 -3.865 3.494 1.00 86.81 187 THR A CA 1
ATOM 1337 C C . THR A 1 187 ? -2.635 -3.279 2.684 1.00 86.81 187 THR A C 1
ATOM 1339 O O . THR A 1 187 ? -2.400 -2.073 2.739 1.00 86.81 187 THR A O 1
ATOM 1342 N N . CYS A 1 188 ? -1.927 -4.127 1.941 1.00 86.62 188 CYS A N 1
ATOM 1343 C CA . CYS A 1 188 ? -0.931 -3.681 0.975 1.00 86.62 188 CYS A CA 1
ATOM 1344 C C . CYS A 1 188 ? -1.591 -3.383 -0.380 1.00 86.62 188 CYS A C 1
ATOM 1346 O O . CYS A 1 188 ? -2.676 -3.885 -0.677 1.00 86.62 188 CYS A O 1
ATOM 1348 N N . ALA A 1 189 ? -0.927 -2.574 -1.201 1.00 83.06 189 ALA A N 1
ATOM 1349 C CA . ALA A 1 189 ? -1.312 -2.316 -2.577 1.00 83.06 189 ALA A CA 1
ATOM 1350 C C . ALA A 1 189 ? -1.329 -3.630 -3.382 1.00 83.06 189 ALA A C 1
ATOM 1352 O O . ALA A 1 189 ? -0.589 -4.563 -3.042 1.00 83.06 189 ALA A O 1
ATOM 1353 N N . PRO A 1 190 ? -2.135 -3.717 -4.455 1.00 82.12 190 PRO A N 1
ATOM 1354 C CA . PRO A 1 190 ? -2.115 -4.870 -5.347 1.00 82.12 190 PRO A CA 1
ATOM 1355 C C . PRO A 1 190 ? -0.687 -5.198 -5.795 1.00 82.12 190 PRO A C 1
ATOM 1357 O O . PRO A 1 190 ? 0.080 -4.299 -6.130 1.00 82.12 190 PRO A O 1
ATOM 1360 N N . GLY A 1 191 ? -0.319 -6.480 -5.752 1.00 77.62 191 GLY A N 1
ATOM 1361 C CA . GLY A 1 191 ? 1.048 -6.920 -6.045 1.00 77.62 191 GLY A CA 1
ATOM 1362 C C . GLY A 1 191 ? 2.004 -6.934 -4.857 1.00 77.62 191 GLY A C 1
ATOM 1363 O O . GLY A 1 191 ? 3.126 -7.407 -4.999 1.00 77.62 191 GLY A O 1
ATOM 1364 N N . PHE A 1 192 ? 1.587 -6.462 -3.682 1.00 85.12 192 PHE A N 1
ATOM 1365 C CA . PHE A 1 192 ? 2.408 -6.463 -2.475 1.00 85.12 192 PHE A CA 1
ATOM 1366 C C . PHE A 1 192 ? 1.763 -7.286 -1.357 1.00 85.12 192 PHE A C 1
ATOM 1368 O O . PHE A 1 192 ? 0.545 -7.349 -1.211 1.00 85.12 192 PHE A O 1
ATOM 1375 N N . VAL A 1 193 ? 2.602 -7.899 -0.526 1.00 89.75 193 VAL A N 1
ATOM 1376 C CA . VAL A 1 193 ? 2.216 -8.655 0.669 1.00 89.75 193 VAL A CA 1
ATOM 1377 C C . VAL A 1 193 ? 2.864 -8.056 1.907 1.00 89.75 193 VAL A C 1
ATOM 1379 O O . VAL A 1 193 ? 3.970 -7.517 1.860 1.00 89.75 193 VAL A O 1
ATOM 1382 N N . PHE A 1 194 ? 2.167 -8.162 3.034 1.00 91.19 194 PHE A N 1
ATOM 1383 C CA . PHE A 1 194 ? 2.666 -7.692 4.320 1.00 91.19 194 PHE A CA 1
ATOM 1384 C C . PHE A 1 194 ? 3.935 -8.454 4.723 1.00 91.19 194 PHE A C 1
ATOM 1386 O O . PHE A 1 194 ? 3.953 -9.684 4.771 1.00 91.19 194 PHE A O 1
ATOM 1393 N N . ASP A 1 195 ? 4.987 -7.713 5.054 1.00 91.12 195 ASP A N 1
ATOM 1394 C CA . ASP A 1 195 ? 6.260 -8.249 5.512 1.00 91.12 195 ASP A CA 1
ATOM 1395 C C . ASP A 1 195 ? 6.391 -8.098 7.026 1.00 91.12 195 ASP A C 1
ATOM 1397 O O . ASP A 1 195 ? 6.789 -7.048 7.538 1.00 91.12 195 ASP A O 1
ATOM 1401 N N . ALA A 1 196 ? 6.085 -9.172 7.753 1.00 88.75 196 ALA A N 1
ATOM 1402 C CA . ALA A 1 196 ? 6.157 -9.182 9.210 1.00 88.75 196 ALA A CA 1
ATOM 1403 C C . ALA A 1 196 ? 7.570 -8.876 9.735 1.00 88.75 196 ALA A C 1
ATOM 1405 O O . ALA A 1 196 ? 7.706 -8.203 10.751 1.00 88.75 196 ALA A O 1
ATOM 1406 N N . ALA A 1 197 ? 8.618 -9.324 9.034 1.00 88.00 197 ALA A N 1
ATOM 1407 C CA . ALA A 1 197 ? 10.002 -9.144 9.470 1.00 88.00 197 ALA A CA 1
ATOM 1408 C C . ALA A 1 197 ? 10.489 -7.692 9.317 1.00 88.00 197 ALA A C 1
ATOM 1410 O O . ALA A 1 197 ? 11.275 -7.214 10.131 1.00 88.00 197 ALA A O 1
ATOM 1411 N N . GLY A 1 198 ? 10.022 -6.985 8.284 1.00 84.88 198 GLY A N 1
ATOM 1412 C CA . GLY A 1 198 ? 10.329 -5.574 8.044 1.00 84.88 198 GLY A CA 1
ATOM 1413 C C . GLY A 1 198 ? 9.382 -4.595 8.739 1.00 84.88 198 GLY A C 1
ATOM 1414 O O . GLY A 1 198 ? 9.584 -3.382 8.631 1.00 84.88 198 GLY A O 1
ATOM 1415 N N . SER A 1 199 ? 8.346 -5.087 9.418 1.00 87.94 199 SER A N 1
ATOM 1416 C CA . SER A 1 199 ? 7.333 -4.273 10.094 1.00 87.94 199 SER A CA 1
ATOM 1417 C C . SER A 1 199 ? 7.654 -4.099 11.576 1.00 87.94 199 SER A C 1
ATOM 1419 O O . SER A 1 199 ? 8.073 -5.036 12.248 1.00 87.94 199 SER A O 1
ATOM 1421 N N . ASN A 1 200 ? 7.405 -2.906 12.115 1.00 87.38 200 ASN A N 1
ATOM 1422 C CA . ASN A 1 200 ? 7.442 -2.653 13.550 1.00 87.38 200 ASN A CA 1
ATOM 1423 C C . ASN A 1 200 ? 6.093 -2.098 14.015 1.00 87.38 200 ASN A C 1
ATOM 1425 O O . ASN A 1 200 ? 5.858 -0.891 14.007 1.00 87.38 200 ASN A O 1
ATOM 1429 N N . LEU A 1 201 ? 5.209 -3.001 14.440 1.00 84.94 201 LEU A N 1
ATOM 1430 C CA . LEU A 1 201 ? 3.872 -2.658 14.934 1.00 84.94 201 LEU A CA 1
ATOM 1431 C C . LEU A 1 201 ? 3.876 -2.184 16.394 1.00 84.94 201 LEU A C 1
ATOM 1433 O O . LEU A 1 201 ? 2.827 -1.881 16.955 1.00 84.94 201 LEU A O 1
ATOM 1437 N N . THR A 1 202 ? 5.044 -2.111 17.029 1.00 80.88 202 THR A N 1
ATOM 1438 C CA . THR A 1 202 ? 5.190 -1.615 18.397 1.00 80.88 202 THR A CA 1
ATOM 1439 C C . THR A 1 202 ? 5.816 -0.231 18.397 1.00 80.88 202 THR A C 1
ATOM 1441 O O . THR A 1 202 ? 6.620 0.117 17.533 1.00 80.88 202 THR A O 1
ATOM 1444 N N . TRP A 1 203 ? 5.440 0.600 19.365 1.00 72.31 203 TRP A N 1
ATOM 1445 C CA . TRP A 1 203 ? 6.071 1.904 19.506 1.00 72.31 203 TRP A CA 1
ATOM 1446 C C . TRP A 1 203 ? 7.485 1.736 20.070 1.00 72.31 203 TRP A C 1
ATOM 1448 O O . TRP A 1 203 ? 7.649 1.283 21.200 1.00 72.31 203 TRP A O 1
ATOM 1458 N N . GLY A 1 204 ? 8.503 2.123 19.300 1.00 64.56 204 GLY A N 1
ATOM 1459 C CA . GLY A 1 204 ? 9.918 1.943 19.653 1.00 64.56 204 GLY A CA 1
ATOM 1460 C C . GLY A 1 204 ? 10.470 2.868 20.749 1.00 64.56 204 GLY A C 1
ATOM 1461 O O . GLY A 1 204 ? 11.680 2.914 20.939 1.00 64.56 204 GLY A O 1
ATOM 1462 N N . GLY A 1 205 ? 9.620 3.607 21.468 1.00 60.12 205 GLY A N 1
ATOM 1463 C CA . GLY A 1 205 ? 10.048 4.629 22.431 1.00 60.12 205 GLY A CA 1
ATOM 1464 C C . GLY A 1 205 ? 10.442 5.960 21.772 1.00 60.12 205 GLY A C 1
ATOM 1465 O O . GLY A 1 205 ? 10.411 6.106 20.550 1.00 60.12 205 GLY A O 1
ATOM 1466 N N . GLY A 1 206 ? 10.737 6.973 22.592 1.00 52.19 206 GLY A N 1
ATOM 1467 C CA . GLY A 1 206 ? 11.142 8.296 22.107 1.00 52.19 206 GLY A CA 1
ATOM 1468 C C . GLY A 1 206 ? 12.585 8.282 21.606 1.00 52.19 206 GLY A C 1
ATOM 1469 O O . GLY A 1 206 ? 13.472 7.848 22.336 1.00 52.19 206 GLY A O 1
ATOM 1470 N N . GLY A 1 207 ? 12.837 8.771 20.387 1.00 57.31 207 GLY A N 1
ATOM 1471 C CA . GLY A 1 207 ? 14.217 9.020 19.955 1.00 57.31 207 GLY A CA 1
ATOM 1472 C C . GLY A 1 207 ? 14.530 8.990 18.465 1.00 57.31 207 GLY A C 1
ATOM 1473 O O . GLY A 1 207 ? 15.597 9.470 18.096 1.00 57.31 207 GLY A O 1
ATOM 1474 N N . SER A 1 208 ? 13.682 8.489 17.566 1.00 53.12 208 SER A N 1
ATOM 1475 C CA . SER A 1 208 ? 14.001 8.534 16.126 1.00 53.12 208 SER A CA 1
ATOM 1476 C C . SER A 1 208 ? 12.742 8.465 15.269 1.00 53.12 208 SER A C 1
ATOM 1478 O O . SER A 1 208 ? 12.182 7.389 15.136 1.00 53.12 208 SER A O 1
ATOM 1480 N N . SER A 1 209 ? 12.336 9.636 14.755 1.00 59.38 209 SER A N 1
ATOM 1481 C CA . SER A 1 209 ? 11.475 10.022 13.604 1.00 59.38 209 SER A CA 1
ATOM 1482 C C . SER A 1 209 ? 10.333 9.140 13.065 1.00 59.38 209 SER A C 1
ATOM 1484 O O . SER A 1 209 ? 9.422 9.683 12.441 1.00 59.38 209 SER A O 1
ATOM 1486 N N . TRP A 1 210 ? 10.318 7.834 13.286 1.00 62.06 210 TRP A N 1
ATOM 1487 C CA . TRP A 1 210 ? 9.365 6.901 12.710 1.00 62.06 210 TRP A CA 1
ATOM 1488 C C . TRP A 1 210 ? 8.615 6.221 13.845 1.00 62.06 210 TRP A C 1
ATOM 1490 O O . TRP A 1 210 ? 9.208 5.569 14.703 1.00 62.06 210 TRP A O 1
ATOM 1500 N N . GLY A 1 211 ? 7.295 6.402 13.857 1.00 76.12 211 GLY A N 1
ATOM 1501 C CA . GLY A 1 211 ? 6.398 5.682 14.745 1.00 76.12 211 GLY A CA 1
ATOM 1502 C C . GLY A 1 211 ? 6.424 4.184 14.498 1.00 76.12 211 GLY A C 1
ATOM 1503 O O . GLY A 1 211 ? 7.319 3.614 13.864 1.00 76.12 211 GLY A O 1
ATOM 1504 N N . CYS A 1 212 ? 5.366 3.532 14.952 1.00 84.75 212 CYS A N 1
ATOM 1505 C CA . CYS A 1 212 ? 5.099 2.213 14.424 1.00 84.75 212 CYS A CA 1
ATOM 1506 C C . CYS A 1 212 ? 4.843 2.281 12.909 1.00 84.75 212 CYS A C 1
ATOM 1508 O O . CYS A 1 212 ? 4.393 3.295 12.359 1.00 84.75 212 CYS A O 1
ATOM 1510 N N . ASN A 1 213 ? 5.207 1.204 12.232 1.00 88.19 213 ASN A N 1
ATOM 1511 C CA . ASN A 1 213 ? 5.221 1.113 10.787 1.00 88.19 213 ASN A CA 1
ATOM 1512 C C . ASN A 1 213 ? 5.033 -0.334 10.336 1.00 88.19 213 ASN A C 1
ATOM 1514 O O . ASN A 1 213 ? 5.361 -1.272 11.061 1.00 88.19 213 ASN A O 1
ATOM 1518 N N . TYR A 1 214 ? 4.549 -0.506 9.115 1.00 89.94 214 TYR A N 1
ATOM 1519 C CA . TYR A 1 214 ? 4.552 -1.792 8.437 1.00 89.94 214 TYR A CA 1
ATOM 1520 C C . TYR A 1 214 ? 5.188 -1.673 7.068 1.00 89.94 214 TYR A C 1
ATOM 1522 O O . TYR A 1 214 ? 5.129 -0.624 6.427 1.00 89.94 214 TYR A O 1
ATOM 1530 N N . THR A 1 215 ? 5.802 -2.768 6.648 1.00 89.62 215 THR A N 1
ATOM 1531 C CA . THR A 1 215 ? 6.439 -2.905 5.348 1.00 89.62 215 THR A CA 1
ATOM 1532 C C . THR A 1 215 ? 5.595 -3.838 4.490 1.00 89.62 215 THR A C 1
ATOM 1534 O O . THR A 1 215 ? 5.154 -4.891 4.947 1.00 89.62 215 THR A O 1
ATOM 1537 N N . CYS A 1 216 ? 5.382 -3.448 3.243 1.00 88.06 216 CYS A N 1
ATOM 1538 C CA . CYS A 1 216 ? 4.769 -4.262 2.206 1.00 88.06 216 CYS A CA 1
ATOM 1539 C C . CYS A 1 216 ? 5.848 -4.584 1.168 1.00 88.06 216 CYS A C 1
ATOM 1541 O O . CYS A 1 216 ? 6.556 -3.681 0.724 1.00 88.06 216 CYS A O 1
ATOM 1543 N N . LYS A 1 217 ? 6.004 -5.859 0.809 1.00 86.25 217 LYS A N 1
ATOM 1544 C CA . LYS A 1 217 ? 6.983 -6.353 -0.171 1.00 86.25 217 LYS A CA 1
ATOM 1545 C C . LYS A 1 217 ? 6.272 -6.884 -1.399 1.00 86.25 217 LYS A C 1
ATOM 1547 O O . LYS A 1 217 ? 5.239 -7.530 -1.263 1.00 86.25 217 LYS A O 1
ATOM 1552 N N . GLU A 1 218 ? 6.821 -6.634 -2.575 1.00 79.94 218 GLU A N 1
ATOM 1553 C CA . GLU A 1 218 ? 6.250 -7.144 -3.820 1.00 79.94 218 GLU A CA 1
ATOM 1554 C C . GLU A 1 218 ? 6.202 -8.684 -3.809 1.00 79.94 218 GLU A C 1
ATOM 1556 O O . GLU A 1 218 ? 7.143 -9.350 -3.369 1.00 79.94 218 GLU A O 1
ATOM 1561 N N . SER A 1 219 ? 5.087 -9.265 -4.249 1.00 80.38 219 SER A N 1
ATOM 1562 C CA . SER A 1 219 ? 4.891 -10.710 -4.330 1.00 80.38 219 SER A CA 1
ATOM 1563 C C . SER A 1 219 ? 4.072 -11.082 -5.572 1.00 80.38 219 SER A C 1
ATOM 1565 O O . SER A 1 219 ? 2.957 -10.583 -5.730 1.00 80.38 219 SER A O 1
ATOM 1567 N N . PRO A 1 220 ? 4.569 -12.004 -6.414 1.00 72.38 220 PRO A N 1
ATOM 1568 C CA . PRO A 1 220 ? 5.822 -12.732 -6.238 1.00 72.38 220 PRO A CA 1
ATOM 1569 C C . PRO A 1 220 ? 7.042 -11.814 -6.412 1.00 72.38 220 PRO A C 1
ATOM 1571 O O . PRO A 1 220 ? 6.989 -10.825 -7.132 1.00 72.38 220 PRO A O 1
ATOM 1574 N N . ASN A 1 221 ? 8.149 -12.135 -5.734 1.00 68.25 221 ASN A N 1
ATOM 1575 C CA . ASN A 1 221 ? 9.379 -11.354 -5.851 1.00 68.25 221 ASN A CA 1
ATOM 1576 C C . ASN A 1 221 ? 9.801 -11.303 -7.337 1.00 68.25 221 ASN A C 1
ATOM 1578 O O . ASN A 1 221 ? 10.090 -12.374 -7.895 1.00 68.25 221 ASN A O 1
ATOM 1582 N N . PRO A 1 222 ? 9.867 -10.125 -7.990 1.00 62.31 222 PRO A N 1
ATOM 1583 C CA . PRO A 1 222 ? 10.192 -10.048 -9.415 1.00 62.31 222 PRO A CA 1
ATOM 1584 C C . PRO A 1 222 ? 11.593 -10.598 -9.701 1.00 62.31 222 PRO A C 1
ATOM 1586 O O . PRO A 1 222 ? 11.841 -11.120 -10.785 1.00 62.31 222 PRO A O 1
ATOM 1589 N N . TYR A 1 223 ? 12.467 -10.602 -8.685 1.00 60.56 223 TYR A N 1
ATOM 1590 C CA . TYR A 1 223 ? 13.813 -11.154 -8.764 1.00 60.56 223 TYR A CA 1
ATOM 1591 C C . TYR A 1 223 ? 13.874 -12.662 -8.998 1.00 60.56 223 TYR A C 1
ATOM 1593 O O . TYR A 1 223 ? 14.865 -13.168 -9.518 1.00 60.56 223 TYR A O 1
ATOM 1601 N N . VAL A 1 224 ? 12.825 -13.383 -8.609 1.00 58.94 224 VAL A N 1
ATOM 1602 C CA . VAL A 1 224 ? 12.800 -14.851 -8.614 1.00 58.94 224 VAL A CA 1
ATOM 1603 C C . VAL A 1 224 ? 11.769 -15.395 -9.601 1.00 58.94 224 VAL A C 1
ATOM 1605 O O . VAL A 1 224 ? 11.891 -16.527 -10.058 1.00 58.94 224 VAL A O 1
ATOM 1608 N N . SER A 1 225 ? 10.742 -14.610 -9.925 1.00 51.94 225 SER A N 1
ATOM 1609 C CA . SER A 1 225 ? 9.516 -15.124 -10.543 1.00 51.94 225 SER A CA 1
ATOM 1610 C C . SER A 1 225 ? 9.360 -14.839 -12.031 1.00 51.94 225 SER A C 1
ATOM 1612 O O . SER A 1 225 ? 8.471 -15.430 -12.640 1.00 51.94 225 SER A O 1
ATOM 1614 N N . ASN A 1 226 ? 10.209 -13.998 -12.633 1.00 62.06 226 ASN A N 1
ATOM 1615 C CA . ASN A 1 226 ? 10.076 -13.671 -14.047 1.00 62.06 226 ASN A CA 1
ATOM 1616 C C . ASN A 1 226 ? 11.382 -13.888 -14.845 1.00 62.06 226 ASN A C 1
ATOM 1618 O O . ASN A 1 226 ? 12.335 -13.127 -14.664 1.00 62.06 226 ASN A O 1
ATOM 1622 N N . PRO A 1 227 ? 11.443 -14.881 -15.759 1.00 61.91 227 PRO A N 1
ATOM 1623 C CA . PRO A 1 227 ? 12.597 -15.080 -16.641 1.00 61.91 227 PRO A CA 1
ATOM 1624 C C . PRO A 1 227 ? 12.832 -13.913 -17.617 1.00 61.91 227 PRO A C 1
ATOM 1626 O O . PRO A 1 227 ? 13.952 -13.738 -18.101 1.00 61.91 227 PRO A O 1
ATOM 1629 N N . ASP A 1 228 ? 11.815 -13.090 -17.883 1.00 62.56 228 ASP A N 1
ATOM 1630 C CA . ASP A 1 228 ? 11.931 -11.895 -18.723 1.00 62.56 228 ASP A CA 1
ATOM 1631 C C . ASP A 1 228 ? 12.565 -10.714 -17.988 1.00 62.56 228 ASP A C 1
ATOM 1633 O O . ASP A 1 228 ? 12.973 -9.731 -18.617 1.00 62.56 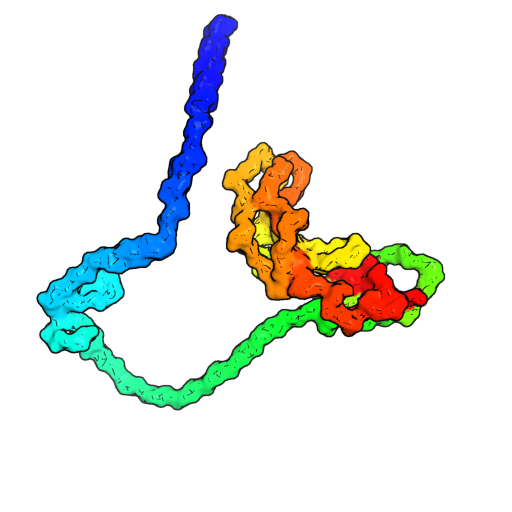228 ASP A O 1
ATOM 1637 N N . TRP A 1 229 ? 12.711 -10.821 -16.666 1.00 67.50 229 TRP A N 1
ATOM 1638 C CA . TRP A 1 229 ? 13.304 -9.777 -15.860 1.00 67.50 229 TRP A CA 1
ATOM 1639 C C . TRP A 1 229 ? 14.779 -9.581 -16.251 1.00 67.50 229 TRP A C 1
ATOM 1641 O O . TRP A 1 229 ? 15.569 -10.526 -16.158 1.00 67.50 229 TRP A O 1
ATOM 1651 N N . PRO A 1 230 ? 15.199 -8.382 -16.710 1.00 66.81 230 PRO A N 1
ATOM 1652 C CA . PRO A 1 230 ? 16.525 -8.197 -17.307 1.00 66.81 230 PRO A CA 1
ATOM 1653 C C . PRO A 1 230 ? 17.672 -8.604 -16.382 1.00 66.81 230 PRO A C 1
ATOM 1655 O O . PRO A 1 230 ? 18.682 -9.129 -16.832 1.00 66.81 230 PRO A O 1
ATOM 1658 N N . CYS A 1 231 ? 17.484 -8.420 -15.082 1.00 67.94 231 CYS A N 1
ATOM 1659 C CA . CYS A 1 231 ? 18.445 -8.753 -14.041 1.00 67.94 231 CYS A CA 1
ATOM 1660 C C . CYS A 1 231 ? 18.586 -10.259 -13.782 1.00 67.94 231 CYS A C 1
ATOM 1662 O O . CYS A 1 231 ? 19.603 -10.688 -13.248 1.00 67.94 231 CYS A O 1
ATOM 1664 N N . ALA A 1 232 ? 17.573 -11.056 -14.139 1.00 68.56 232 ALA A N 1
ATOM 1665 C CA . ALA A 1 232 ? 17.634 -12.514 -14.082 1.00 68.56 232 ALA A CA 1
ATOM 1666 C C . ALA A 1 232 ? 18.346 -13.109 -15.313 1.00 68.56 232 ALA A C 1
ATOM 1668 O O . ALA A 1 232 ? 18.694 -14.292 -15.317 1.00 68.56 232 ALA A O 1
ATOM 1669 N N . LYS A 1 233 ? 18.598 -12.308 -16.363 1.00 72.75 233 LYS A N 1
ATOM 1670 C CA . LYS A 1 233 ? 19.322 -12.754 -17.561 1.00 72.75 233 LYS A CA 1
ATOM 1671 C C . LYS A 1 233 ? 20.809 -12.935 -17.256 1.00 72.75 233 LYS A C 1
ATOM 1673 O O . LYS A 1 233 ? 21.439 -12.120 -16.583 1.00 72.75 233 LYS A O 1
ATOM 1678 N N . LEU A 1 234 ? 21.400 -13.985 -17.827 1.00 74.25 234 LEU A N 1
ATOM 1679 C CA . LEU A 1 234 ? 22.819 -14.296 -17.658 1.00 74.25 234 LEU A CA 1
ATOM 1680 C C . LEU A 1 234 ? 23.708 -13.104 -18.063 1.00 74.25 234 LEU A C 1
ATOM 1682 O O . LEU A 1 234 ? 23.648 -12.616 -19.195 1.00 74.25 234 LEU A O 1
ATOM 1686 N N . GLY A 1 235 ? 24.564 -12.670 -17.137 1.00 78.31 235 GLY A N 1
ATOM 1687 C CA . GLY A 1 235 ? 25.521 -11.580 -17.343 1.00 78.31 235 GLY A CA 1
ATOM 1688 C C . GLY A 1 235 ? 25.041 -10.201 -16.888 1.00 78.31 235 GLY A C 1
ATOM 1689 O O . GLY A 1 235 ? 25.848 -9.278 -16.893 1.00 78.31 235 GLY A O 1
ATOM 1690 N N . TYR A 1 236 ? 23.786 -10.055 -16.457 1.00 77.25 236 TYR A N 1
ATOM 1691 C CA . TYR A 1 236 ? 23.335 -8.842 -15.779 1.00 77.25 236 TYR A CA 1
ATOM 1692 C C . TYR A 1 236 ? 23.588 -8.946 -14.274 1.00 77.25 236 TYR A C 1
ATOM 1694 O O . TYR A 1 236 ? 23.473 -10.023 -13.689 1.00 77.25 236 TYR A O 1
ATOM 1702 N N . LYS A 1 237 ? 23.932 -7.826 -13.637 1.00 76.75 237 LYS A N 1
ATOM 1703 C CA . LYS A 1 237 ? 23.943 -7.696 -12.175 1.00 76.75 237 LYS A CA 1
ATOM 1704 C C . LYS A 1 237 ? 23.149 -6.455 -11.766 1.00 76.75 237 LYS A C 1
ATOM 1706 O O . LYS A 1 237 ? 23.141 -5.472 -12.515 1.00 76.75 237 LYS A O 1
ATOM 1711 N N . PRO A 1 238 ? 22.488 -6.482 -10.598 1.00 72.88 238 PRO A N 1
ATOM 1712 C CA . PRO A 1 238 ? 21.844 -5.298 -10.054 1.00 72.88 238 PRO A CA 1
ATOM 1713 C C . PRO A 1 238 ? 22.879 -4.191 -9.819 1.00 72.88 238 PRO A C 1
ATOM 1715 O O . PRO A 1 238 ? 23.956 -4.431 -9.276 1.00 72.88 238 PRO A O 1
ATOM 1718 N N . ILE A 1 239 ? 22.535 -2.980 -10.244 1.00 71.50 239 ILE A N 1
ATOM 1719 C CA . ILE A 1 239 ? 23.223 -1.733 -9.910 1.00 71.50 239 ILE A CA 1
ATOM 1720 C C . ILE A 1 239 ? 22.260 -0.949 -9.030 1.00 71.50 239 ILE A C 1
ATOM 1722 O O . ILE A 1 239 ? 21.164 -0.602 -9.465 1.00 71.50 239 ILE A O 1
ATOM 1726 N N . GLY A 1 240 ? 22.627 -0.744 -7.765 1.00 59.97 240 GLY A N 1
ATOM 1727 C CA . GLY A 1 240 ? 21.755 -0.063 -6.814 1.00 59.97 240 GLY A CA 1
ATOM 1728 C C . GLY A 1 240 ? 21.387 1.329 -7.325 1.00 59.97 240 GLY A C 1
ATOM 1729 O O . GLY A 1 240 ? 22.274 2.133 -7.600 1.00 59.97 240 GLY A O 1
ATOM 1730 N N . GLY A 1 241 ? 20.089 1.605 -7.464 1.00 57.28 241 GLY A N 1
ATOM 1731 C CA . GLY A 1 241 ? 19.589 2.936 -7.778 1.00 57.28 241 GLY A CA 1
ATOM 1732 C C . GLY A 1 241 ? 19.296 3.704 -6.496 1.00 57.28 241 GLY A C 1
ATOM 1733 O O . GLY A 1 241 ? 18.669 3.206 -5.561 1.00 57.28 241 GLY A O 1
ATOM 1734 N N . GLY A 1 242 ? 19.787 4.934 -6.417 1.00 54.00 242 GLY A N 1
ATOM 1735 C CA . GLY A 1 242 ? 19.359 5.864 -5.380 1.00 54.00 242 GLY A CA 1
ATOM 1736 C C . GLY A 1 242 ? 17.916 6.309 -5.629 1.00 54.00 242 GLY A C 1
ATOM 1737 O O . GLY A 1 242 ? 17.566 6.646 -6.751 1.00 54.00 242 GLY A O 1
ATOM 1738 N N . GLY A 1 243 ? 17.092 6.360 -4.580 1.00 56.41 243 GLY A N 1
ATOM 1739 C CA . GLY A 1 243 ? 15.803 7.062 -4.620 1.00 56.41 243 GLY A CA 1
ATOM 1740 C C . GLY A 1 243 ? 14.598 6.285 -5.150 1.00 56.41 243 GLY A C 1
ATOM 1741 O O . GLY A 1 243 ? 13.570 6.910 -5.386 1.00 56.41 243 GLY A O 1
ATOM 1742 N N . GLY A 1 244 ? 14.676 4.963 -5.307 1.00 55.34 244 GLY A N 1
ATOM 1743 C CA . GLY A 1 244 ? 13.533 4.191 -5.813 1.00 55.34 244 GLY A CA 1
ATOM 1744 C C . GLY A 1 244 ? 13.863 3.243 -6.950 1.00 55.34 244 GLY A C 1
ATOM 1745 O O . GLY A 1 244 ? 13.150 2.275 -7.197 1.00 55.34 244 GLY A O 1
ATOM 1746 N N . ASP A 1 245 ? 14.949 3.543 -7.649 1.00 63.31 245 ASP A N 1
ATOM 1747 C CA . ASP A 1 245 ? 15.197 2.961 -8.951 1.00 63.31 245 ASP A CA 1
ATOM 1748 C C . ASP A 1 245 ? 15.842 1.583 -8.807 1.00 63.31 245 ASP A C 1
ATOM 1750 O O . ASP A 1 245 ? 16.857 1.398 -8.133 1.00 63.31 245 ASP A O 1
ATOM 1754 N N . THR A 1 246 ? 15.239 0.587 -9.450 1.00 67.44 246 THR A N 1
ATOM 1755 C CA . THR A 1 246 ? 15.854 -0.734 -9.580 1.00 67.44 246 THR A CA 1
ATOM 1756 C C . THR A 1 246 ? 16.498 -0.805 -10.949 1.00 67.44 246 THR A C 1
ATOM 1758 O O . THR A 1 246 ? 15.798 -0.834 -11.963 1.00 67.44 246 THR A O 1
ATOM 1761 N N . CYS A 1 247 ? 17.827 -0.830 -10.982 1.00 74.06 247 CYS A N 1
ATOM 1762 C CA . CYS A 1 247 ? 18.586 -0.923 -12.216 1.00 74.06 247 CYS A CA 1
ATOM 1763 C C . CYS A 1 247 ? 19.409 -2.204 -12.281 1.00 74.06 247 CYS A C 1
ATOM 1765 O O . CYS A 1 247 ? 19.880 -2.723 -11.269 1.00 74.06 247 CYS A O 1
ATOM 1767 N N . CYS A 1 248 ? 19.641 -2.681 -13.499 1.00 79.38 248 CYS A N 1
ATOM 1768 C CA . CYS A 1 248 ? 20.509 -3.811 -13.784 1.00 79.38 248 CYS A CA 1
ATOM 1769 C C . CYS A 1 248 ? 21.337 -3.535 -15.022 1.00 79.38 248 CYS A C 1
ATOM 1771 O O . CYS A 1 248 ? 20.819 -3.047 -16.025 1.00 79.38 248 CYS A O 1
ATOM 1773 N N . ALA A 1 249 ? 22.617 -3.871 -14.949 1.00 79.00 249 ALA A N 1
ATOM 1774 C CA . ALA A 1 249 ? 23.566 -3.633 -16.020 1.00 79.00 249 ALA A CA 1
ATOM 1775 C C . ALA A 1 249 ? 24.356 -4.891 -16.352 1.00 79.00 249 ALA A C 1
ATOM 1777 O O . ALA A 1 249 ? 24.492 -5.802 -15.536 1.00 79.00 249 ALA A O 1
ATOM 1778 N N . LYS A 1 250 ? 24.870 -4.915 -17.575 1.00 82.19 250 LYS A N 1
ATOM 1779 C CA . LYS A 1 250 ? 25.862 -5.854 -18.070 1.00 82.19 250 LYS A CA 1
ATOM 1780 C C . LYS A 1 250 ? 27.135 -5.068 -18.376 1.00 82.19 250 LYS A C 1
ATOM 1782 O O . LYS A 1 250 ? 27.060 -4.010 -19.003 1.00 82.19 250 LYS A O 1
ATOM 1787 N N . TRP A 1 251 ? 28.268 -5.587 -17.919 1.00 79.75 251 TRP A N 1
ATOM 1788 C CA . TRP A 1 251 ? 29.611 -5.074 -18.191 1.00 79.75 251 TRP A CA 1
ATOM 1789 C C . TRP A 1 251 ? 30.248 -5.979 -19.239 1.00 79.75 251 TRP A C 1
ATOM 1791 O O . TRP A 1 251 ? 30.195 -7.217 -19.042 1.00 79.75 251 TRP A O 1
#

Sequence (251 aa):
MKQWVAVGLLVLVVVFSGCLDVDKALKIISGVSDTDVKRISSAVITCDAPYIKFGASCCLDKNANKICDVDEGASPPPVAEPAPEPEPTPEPEPVVQFCVEHFTKIAANAMALCGGGSMGSDPITDAYGCRGDAGYPPASGCAPGTTMNNLYPYVDGSTPSYRCYVSQQIGASAAPAGCPISQANTTCAPGFVFDAAGSNLTWGGGGSSWGCNYTCKESPNPYVSNPDWPCAKLGYKPIGGGGGDTCCAKW

Secondary s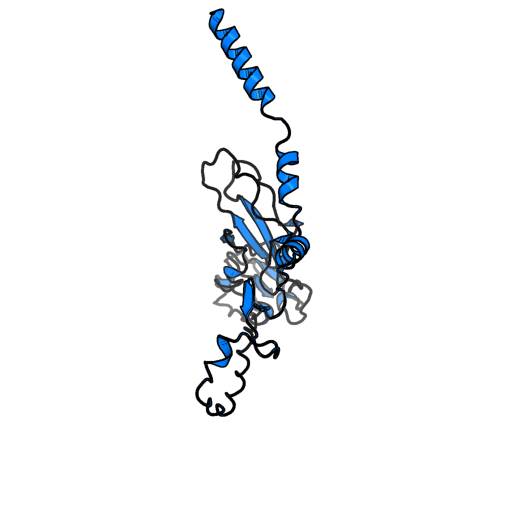tructure (DSSP, 8-state):
-HHHHHHHHHHHHHHHHT-S-HHHHHTTTTT--HHHHHHHHSS--PPPTTEEEETTEEEE-TTSSSS-HHHHT-----------------PPP-----GGGG-EEPPTT-GGGGTT----SSPPSEEEEE---TTSS-GGGS-TT-EEE-----STTPPPEEEEEEEPPTT-SS--SS-S--GGG--PPTTEEEEEEEEE-S---SSSSEEEEEEEEESS-HHHH-TT-GGGSTT-EEEEPGGG-EEEEE-

pLDDT: mean 71.3, std 13.07, range [44.28, 96.88]

Organism: NCBI:txid3101447